Protein AF-A0A1Q3HBV6-F1 (afdb_monomer_lite)

Sequence (185 aa):
MTAFISKSLPATVLLLSCAVAGCDNRVDVNNLLAEKGLDGSPVVLGASSPTARRQITVDVRPANEERGDIQSLSLDFSIKPSLQGVGSEEHGRPWLRARVLQASDGLVVTESLWVLGEPGFEGYLNGIYIPGCTRKEHCEAAYVLELERQGPPTAGELHLTWRTQARLIWTDPDESTVAMTLREE

Radius of gyration: 30.12 Å; chains: 1; bounding box: 92×71×76 Å

pLDDT: mean 78.82, std 20.7, range [31.69, 98.56]

Secondary structure (DSSP, 8-state):
------------------------------EEEEEEEEEPPPEEE-SS--EEEEEEEEEEEESSTT--EEEEEEEEEEEEEEEES---GGG---EEEEEEEETTT--EEEEEEEE--STT--EEEEEEE-TT-TT-S-EEEEEEEEEEEESS--SSEE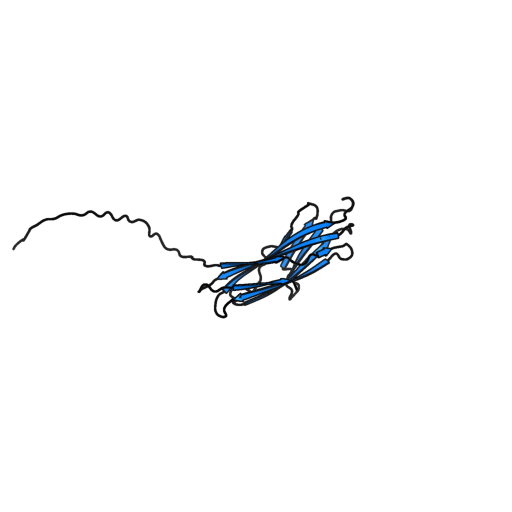EEEEEEEEEEEEE-SS---EEEEEEE-

Structure (mmCIF, N/CA/C/O backbone):
data_AF-A0A1Q3HBV6-F1
#
_entry.id   AF-A0A1Q3HBV6-F1
#
loop_
_atom_site.group_PDB
_atom_site.id
_atom_site.type_symbol
_atom_site.label_atom_id
_atom_site.label_alt_id
_atom_site.label_comp_id
_atom_site.label_asym_id
_atom_site.label_entity_id
_atom_site.label_seq_id
_atom_site.pdbx_PDB_ins_code
_atom_site.Cartn_x
_atom_site.Cartn_y
_atom_site.Cartn_z
_atom_site.occupancy
_atom_site.B_iso_or_equiv
_atom_site.auth_seq_id
_atom_site.auth_comp_id
_atom_site.auth_asym_id
_atom_site.auth_atom_id
_atom_site.pdbx_PDB_model_num
ATOM 1 N N . MET A 1 1 ? -73.148 48.341 45.511 1.00 38.62 1 MET A N 1
ATOM 2 C CA . MET A 1 1 ? -72.382 48.973 46.609 1.00 38.62 1 MET A CA 1
ATOM 3 C C . MET A 1 1 ? -70.999 48.353 46.599 1.00 38.62 1 MET A C 1
ATOM 5 O O . MET A 1 1 ? -70.944 47.139 46.624 1.00 38.62 1 MET A O 1
ATOM 9 N N . THR A 1 2 ? -69.860 49.025 46.506 1.00 42.06 2 THR A N 1
ATOM 10 C CA . THR A 1 2 ? -69.490 50.426 46.265 1.00 42.06 2 THR A CA 1
ATOM 11 C C . THR A 1 2 ? -68.017 50.355 45.829 1.00 42.06 2 THR A C 1
ATOM 13 O O . THR A 1 2 ? -67.290 49.475 46.285 1.00 42.06 2 THR A O 1
ATOM 16 N N . ALA A 1 3 ? -67.594 51.222 44.915 1.00 33.75 3 ALA A N 1
ATOM 17 C CA . ALA A 1 3 ? -66.223 51.308 44.419 1.00 33.75 3 ALA A CA 1
ATOM 18 C C . ALA A 1 3 ? -65.226 51.797 45.492 1.00 33.75 3 ALA A C 1
ATOM 20 O O . ALA A 1 3 ? -65.598 52.609 46.336 1.00 33.75 3 ALA A O 1
ATOM 21 N N . PHE A 1 4 ? -63.950 51.411 45.368 1.00 39.06 4 PHE A N 1
ATOM 22 C CA . PHE A 1 4 ? -62.817 52.255 45.763 1.00 39.06 4 PHE A CA 1
ATOM 23 C C . PHE A 1 4 ? -61.778 52.290 44.635 1.00 39.06 4 PHE A C 1
ATOM 25 O O . PHE A 1 4 ? -61.275 51.270 44.174 1.00 39.06 4 PHE A O 1
ATOM 32 N N . ILE A 1 5 ? -61.525 53.516 44.185 1.00 40.84 5 ILE A N 1
ATOM 33 C CA . ILE A 1 5 ? -60.510 53.976 43.233 1.00 40.84 5 ILE A CA 1
ATOM 34 C C . ILE A 1 5 ? -59.351 54.562 44.055 1.00 40.84 5 ILE A C 1
ATOM 36 O O . ILE A 1 5 ? -59.625 55.056 45.149 1.00 40.84 5 ILE A O 1
ATOM 40 N N . SER A 1 6 ? -58.136 54.615 43.468 1.00 36.78 6 SER A N 1
ATOM 41 C CA . SER A 1 6 ? -57.022 55.584 43.699 1.00 36.78 6 SER A CA 1
ATOM 42 C C . SER A 1 6 ? -55.714 54.888 44.127 1.00 36.78 6 SER A C 1
ATOM 44 O O . SER A 1 6 ? -55.738 54.180 45.120 1.00 36.78 6 SER A O 1
ATOM 46 N N . LYS A 1 7 ? -54.519 55.059 43.527 1.00 37.78 7 LYS A N 1
ATOM 47 C CA . LYS A 1 7 ? -53.972 56.027 42.546 1.00 37.78 7 LYS A CA 1
ATOM 48 C C . LYS A 1 7 ? -52.572 55.560 42.043 1.00 37.78 7 LYS A C 1
ATOM 50 O O . LYS A 1 7 ? -51.800 55.054 42.844 1.00 37.78 7 LYS A O 1
ATOM 55 N N . SER A 1 8 ? -52.298 55.801 40.746 1.00 34.75 8 SER A N 1
ATOM 56 C CA . SER A 1 8 ? -51.044 56.210 40.028 1.00 34.75 8 SER A CA 1
ATOM 57 C C . SER A 1 8 ? -49.654 55.631 40.415 1.00 34.75 8 SER A C 1
ATOM 59 O O . SER A 1 8 ? -49.214 55.871 41.532 1.00 34.75 8 SER A O 1
ATOM 61 N N . LEU A 1 9 ? -48.962 54.860 39.539 1.00 41.12 9 LEU A N 1
ATOM 62 C CA . LEU A 1 9 ? -47.978 55.216 38.452 1.00 41.12 9 LEU A CA 1
ATOM 63 C C . LEU A 1 9 ? -46.544 55.563 38.957 1.00 41.12 9 LEU A C 1
ATOM 65 O O . LEU A 1 9 ? -46.466 56.124 40.045 1.00 41.12 9 LEU A O 1
ATOM 69 N N . PRO A 1 10 ? -45.425 55.320 38.210 1.00 44.97 10 PRO A N 1
ATOM 70 C CA . PRO A 1 10 ? -45.318 55.233 36.745 1.00 44.97 10 PRO A CA 1
ATOM 71 C C . PRO A 1 10 ? -44.431 54.107 36.145 1.00 44.97 10 PRO A C 1
ATOM 73 O O . PRO A 1 10 ? -43.827 53.283 36.821 1.00 44.97 10 PRO A O 1
ATOM 76 N N . ALA A 1 11 ? -44.432 54.140 34.812 1.00 45.28 11 ALA A N 1
ATOM 77 C CA . ALA A 1 11 ? -43.773 53.345 33.784 1.00 45.28 11 ALA A CA 1
ATOM 78 C C . ALA A 1 11 ? -42.284 52.995 33.953 1.00 45.28 11 ALA A C 1
ATOM 80 O O . ALA A 1 11 ? -41.471 53.871 34.232 1.00 45.28 11 ALA A O 1
ATOM 81 N N . THR A 1 12 ? -41.937 51.781 33.507 1.00 43.16 12 THR A N 1
ATOM 82 C CA . THR A 1 12 ? -40.694 51.533 32.761 1.00 43.16 12 THR A CA 1
ATOM 83 C C . THR A 1 12 ? -40.975 50.547 31.631 1.00 43.16 12 THR A C 1
ATOM 85 O O . THR A 1 12 ? -41.374 49.407 31.858 1.00 43.16 12 THR A O 1
ATOM 88 N N . VAL A 1 13 ? -40.786 51.015 30.400 1.00 41.78 13 VAL A N 1
ATOM 89 C CA . VAL A 1 13 ? -40.741 50.203 29.182 1.00 41.78 13 VAL A CA 1
ATOM 90 C C . VAL A 1 13 ? -39.389 49.493 29.153 1.00 41.78 13 VAL A C 1
ATOM 92 O O . VAL A 1 13 ? -38.357 50.158 29.149 1.00 41.78 13 VAL A O 1
ATOM 95 N N . LEU A 1 14 ? -39.386 48.163 29.095 1.00 39.78 14 LEU A N 1
ATOM 96 C CA . LEU A 1 14 ? -38.230 47.384 28.655 1.00 39.78 14 LEU A CA 1
ATOM 97 C C . LEU A 1 14 ? -38.663 46.527 27.469 1.00 39.78 14 LEU A C 1
ATOM 99 O O . LEU A 1 14 ? -39.345 45.515 27.605 1.00 39.78 14 LEU A O 1
ATOM 103 N N . LEU A 1 15 ? -38.273 47.009 26.292 1.00 43.50 15 LEU A N 1
ATOM 104 C CA . LEU A 1 15 ? -38.172 46.244 25.060 1.00 43.50 15 LEU A CA 1
ATOM 105 C C . LEU A 1 15 ? -37.213 45.073 25.316 1.00 43.50 15 LEU A C 1
ATOM 107 O O . LEU A 1 15 ? -36.009 45.293 25.426 1.00 43.50 15 LEU A O 1
ATOM 111 N N . LEU A 1 16 ? -37.728 43.845 25.416 1.00 39.22 16 LEU A N 1
ATOM 112 C CA . LEU A 1 16 ? -36.897 42.654 25.254 1.00 39.22 16 LEU A CA 1
ATOM 113 C C . LEU A 1 16 ? -37.056 42.126 23.832 1.00 39.22 16 LEU A C 1
ATOM 115 O O . LEU A 1 16 ? -38.093 41.602 23.433 1.00 39.22 16 LEU A O 1
ATOM 119 N N . SER A 1 17 ? -35.980 42.307 23.083 1.00 40.53 17 SER A N 1
ATOM 120 C CA . SER A 1 17 ? -35.693 41.734 21.783 1.00 40.53 17 SER A CA 1
ATOM 121 C C . SER A 1 17 ? -35.807 40.205 21.833 1.00 40.53 17 SER A C 1
ATOM 123 O O . SER A 1 17 ? -34.967 39.539 22.433 1.00 40.53 17 SER A O 1
ATOM 125 N N . CYS A 1 18 ? -36.812 39.627 21.173 1.00 37.12 18 CYS A N 1
ATOM 126 C CA . CYS A 1 18 ? -36.788 38.211 20.809 1.00 37.12 18 CYS A CA 1
ATOM 127 C C . CYS A 1 18 ? -35.821 38.036 19.636 1.00 37.12 18 CYS A C 1
ATOM 129 O O . CYS A 1 18 ? -36.202 38.170 18.476 1.00 37.12 18 CYS A O 1
ATOM 131 N N . ALA A 1 19 ? -34.560 37.757 19.951 1.00 45.03 19 ALA A N 1
ATOM 132 C CA . ALA A 1 19 ? -33.571 37.313 18.988 1.00 45.03 19 ALA A CA 1
ATOM 133 C C . ALA A 1 19 ? -33.036 35.945 19.428 1.00 45.03 19 ALA A C 1
ATOM 135 O O . ALA A 1 19 ? -32.454 35.811 20.497 1.00 45.03 19 ALA A O 1
ATOM 136 N N . VAL A 1 20 ? -33.233 34.970 18.540 1.00 49.78 20 VAL A N 1
ATOM 137 C CA . VAL A 1 20 ? -32.479 33.717 18.410 1.00 49.78 20 VAL A CA 1
ATOM 138 C C . VAL A 1 20 ? -32.621 32.699 19.549 1.00 49.78 20 VAL A C 1
ATOM 140 O O . VAL A 1 20 ? -31.816 32.622 20.466 1.00 49.78 20 VAL A O 1
ATOM 143 N N . ALA A 1 21 ? -33.584 31.797 19.383 1.00 41.66 21 ALA A N 1
ATOM 144 C CA . ALA A 1 21 ? -33.432 30.400 19.794 1.00 41.66 21 ALA A CA 1
ATOM 145 C C . ALA A 1 21 ? -34.154 29.527 18.759 1.00 41.66 21 ALA A C 1
ATOM 147 O O . ALA A 1 21 ? -35.169 28.889 19.025 1.00 41.66 21 ALA A O 1
ATOM 148 N N . GLY A 1 22 ? -33.673 29.609 17.516 1.00 35.69 22 GLY A N 1
ATOM 149 C CA . GLY A 1 22 ? -34.053 28.681 16.463 1.00 35.69 22 GLY A CA 1
ATOM 150 C C . GLY A 1 22 ? -33.318 27.370 16.696 1.00 35.69 22 GLY A C 1
ATOM 151 O O . GLY A 1 22 ? -32.112 27.317 16.497 1.00 35.69 22 GLY A O 1
ATOM 152 N N . CYS A 1 23 ? -34.071 26.377 17.161 1.00 32.84 23 CYS A N 1
ATOM 153 C CA . CYS A 1 23 ? -33.861 24.942 16.993 1.00 32.84 23 CYS A CA 1
ATOM 154 C C . CYS A 1 23 ? -32.402 24.469 16.970 1.00 32.84 23 CYS A C 1
ATOM 156 O O . CYS A 1 23 ? -31.772 24.337 15.923 1.00 32.84 23 CYS A O 1
ATOM 158 N N . ASP A 1 24 ? -31.948 24.127 18.171 1.00 39.84 24 ASP A N 1
ATOM 159 C CA . ASP A 1 24 ? -30.996 23.061 18.440 1.00 39.84 24 ASP A CA 1
ATOM 160 C C . ASP A 1 24 ? -31.305 21.828 17.568 1.00 39.84 24 ASP A C 1
ATOM 162 O O . ASP A 1 24 ? -32.236 21.067 17.831 1.00 39.84 24 ASP A O 1
ATOM 166 N N . ASN A 1 25 ? -30.535 21.675 16.494 1.00 35.56 25 ASN A N 1
ATOM 167 C CA . ASN A 1 25 ? -30.260 20.392 15.867 1.00 35.56 25 ASN A CA 1
ATOM 168 C C . ASN A 1 25 ? -28.767 20.123 16.069 1.00 35.56 25 ASN A C 1
ATOM 170 O O . ASN A 1 25 ? -27.956 20.274 15.157 1.00 35.56 25 ASN A O 1
ATOM 174 N N . ARG A 1 26 ? -28.415 19.751 17.304 1.00 36.62 26 ARG A N 1
ATOM 175 C CA . ARG A 1 26 ? -27.373 18.768 17.615 1.00 36.62 26 ARG A CA 1
ATOM 176 C C . ARG A 1 26 ? -26.995 17.910 16.406 1.00 36.62 26 ARG A C 1
ATOM 178 O O . ARG A 1 26 ? -27.758 17.026 16.026 1.00 36.62 26 ARG A O 1
ATOM 185 N N . VAL A 1 27 ? -25.768 18.089 15.932 1.00 31.69 27 VAL A N 1
ATOM 186 C CA . VAL A 1 27 ? -24.824 16.978 15.804 1.00 31.69 27 VAL A CA 1
ATOM 187 C C . VAL A 1 27 ? -23.436 17.535 16.133 1.00 31.69 27 VAL A C 1
ATOM 189 O O . VAL A 1 27 ? -22.737 18.017 15.248 1.00 31.69 27 VAL A O 1
ATOM 192 N N . ASP A 1 28 ? -23.032 17.489 17.405 1.00 34.59 28 ASP A N 1
ATOM 193 C CA . ASP A 1 28 ? -21.595 17.452 17.697 1.00 34.59 28 ASP A CA 1
ATOM 194 C C . ASP A 1 28 ? -21.126 16.064 17.266 1.00 34.59 28 ASP A C 1
ATOM 196 O O . ASP A 1 28 ? -21.235 15.075 17.993 1.00 34.59 28 ASP A O 1
ATOM 200 N N . VAL A 1 29 ? -20.709 15.965 16.006 1.00 38.97 29 VAL A N 1
ATOM 201 C CA . VAL A 1 29 ? -19.988 14.799 15.514 1.00 38.97 29 VAL A CA 1
ATOM 202 C C . VAL A 1 29 ? -18.571 14.926 16.070 1.00 38.97 29 VAL A C 1
ATOM 204 O O . VAL A 1 29 ? -17.678 15.407 15.376 1.00 38.97 29 VAL A O 1
ATOM 207 N N . ASN A 1 30 ? -18.350 14.515 17.319 1.00 50.12 30 ASN A N 1
ATOM 208 C CA . ASN A 1 30 ? -17.008 14.364 17.896 1.00 50.12 30 ASN A CA 1
ATOM 209 C C . ASN A 1 30 ? -16.278 13.168 17.248 1.00 50.12 30 ASN A C 1
ATOM 211 O O . ASN A 1 30 ? -15.850 12.232 17.918 1.00 50.12 30 ASN A O 1
ATOM 215 N N . ASN A 1 31 ? -16.178 13.165 15.918 1.00 56.12 31 ASN A N 1
ATOM 216 C CA . ASN A 1 31 ? -15.347 12.235 15.176 1.00 56.12 31 ASN A CA 1
ATOM 217 C C . ASN A 1 31 ? -13.933 12.807 15.151 1.00 56.12 31 ASN A C 1
ATOM 219 O O . ASN A 1 31 ? -13.636 13.734 14.394 1.00 56.12 31 ASN A O 1
ATOM 223 N N . LEU A 1 32 ? -13.060 12.246 15.978 1.00 65.38 32 LEU A N 1
ATOM 224 C CA . LEU A 1 32 ? -11.638 12.545 15.921 1.00 65.38 32 LEU A CA 1
ATOM 225 C C . LEU A 1 32 ? -11.043 11.805 14.718 1.00 65.38 32 LEU A C 1
ATOM 227 O O . LEU A 1 32 ? -11.125 10.578 14.618 1.00 65.38 32 LEU A O 1
ATOM 231 N N . LEU A 1 33 ? -10.469 12.568 13.784 1.00 79.19 33 LEU A N 1
ATOM 232 C CA . LEU A 1 33 ? -9.666 12.021 12.696 1.00 79.19 33 LEU A CA 1
ATOM 233 C C . LEU A 1 33 ? -8.247 11.784 13.224 1.00 79.19 33 LEU A C 1
ATOM 235 O O . LEU A 1 33 ? -7.547 12.736 13.568 1.00 79.19 33 LEU A O 1
ATOM 239 N N . ALA A 1 34 ? -7.822 10.525 13.274 1.00 86.50 34 ALA A N 1
ATOM 240 C CA . ALA A 1 34 ? -6.443 10.157 13.575 1.00 86.50 34 ALA A CA 1
ATOM 241 C C . ALA A 1 34 ? -5.749 9.657 12.305 1.00 86.50 34 ALA A C 1
ATOM 243 O O . ALA A 1 34 ? -6.314 8.872 11.542 1.00 86.50 34 ALA A O 1
ATOM 244 N N . GLU A 1 35 ? -4.510 10.093 12.087 1.00 92.00 35 GLU A N 1
ATOM 245 C CA . GLU A 1 35 ? -3.723 9.702 10.919 1.00 92.00 35 GLU A CA 1
ATOM 246 C C . GLU A 1 35 ? -2.341 9.188 11.325 1.00 92.00 35 GLU A C 1
ATOM 248 O O . GLU A 1 35 ? -1.693 9.723 12.229 1.00 92.00 35 GLU A O 1
ATOM 253 N N . LYS A 1 36 ? -1.850 8.171 10.612 1.00 94.12 36 LYS A N 1
ATOM 254 C CA . LYS A 1 36 ? -0.487 7.656 10.772 1.00 94.12 36 LYS A CA 1
ATOM 255 C C . LYS A 1 36 ? 0.146 7.415 9.413 1.00 94.12 36 LYS A C 1
ATOM 257 O O . LYS A 1 36 ? -0.423 6.721 8.580 1.00 94.12 36 LYS A O 1
ATOM 262 N N . GLY A 1 37 ? 1.330 7.980 9.198 1.00 96.12 37 GLY A N 1
ATOM 263 C CA . GLY A 1 37 ? 2.134 7.747 8.000 1.00 96.12 37 GLY A CA 1
ATOM 264 C C . GLY A 1 37 ? 3.279 6.769 8.249 1.00 96.12 37 GLY A C 1
ATOM 265 O O . GLY A 1 37 ? 3.814 6.708 9.358 1.00 96.12 37 GLY A O 1
ATOM 266 N N . LEU A 1 38 ? 3.666 6.058 7.195 1.00 97.62 38 LEU A N 1
ATOM 267 C CA . LEU A 1 38 ? 4.864 5.231 7.115 1.00 97.62 38 LEU A CA 1
ATOM 268 C C . LEU A 1 38 ? 5.510 5.464 5.748 1.00 97.62 38 LEU A C 1
ATOM 270 O O . LEU A 1 38 ? 4.879 5.226 4.717 1.00 97.62 38 LEU A O 1
ATOM 274 N N . ASP A 1 39 ? 6.757 5.927 5.750 1.00 98.12 39 ASP A N 1
ATOM 275 C CA . ASP A 1 39 ? 7.603 5.924 4.560 1.00 98.12 39 ASP A CA 1
ATOM 276 C C . ASP A 1 39 ? 8.287 4.553 4.493 1.00 98.12 39 ASP A C 1
ATOM 278 O O . ASP A 1 39 ? 8.950 4.142 5.448 1.00 98.12 39 ASP A O 1
ATOM 282 N N . GLY A 1 40 ? 8.055 3.818 3.409 1.00 97.56 40 GLY A N 1
ATOM 283 C CA . GLY A 1 40 ? 8.503 2.437 3.287 1.00 97.56 40 GLY A CA 1
ATOM 284 C C . GLY A 1 40 ? 9.902 2.298 2.698 1.00 97.56 40 GLY A C 1
ATOM 285 O O . GLY A 1 40 ? 10.468 3.234 2.123 1.00 97.56 40 GLY A O 1
ATOM 286 N N . SER A 1 41 ? 1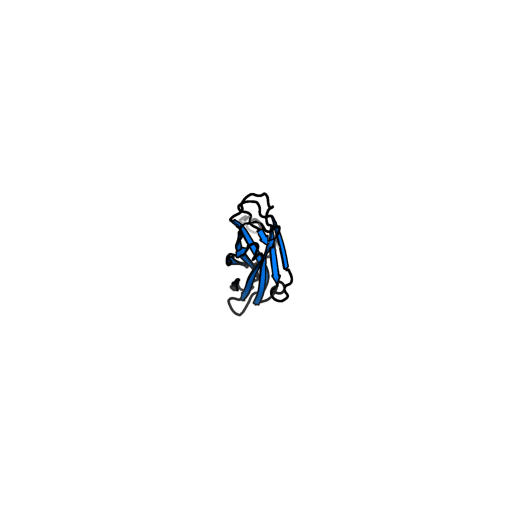0.457 1.094 2.803 1.00 97.81 41 SER A N 1
ATOM 287 C CA . SER A 1 41 ? 11.780 0.784 2.278 1.00 97.81 41 SER A CA 1
ATOM 288 C C . SER A 1 41 ? 11.797 0.912 0.751 1.00 97.81 41 SER A C 1
ATOM 290 O O . SER A 1 41 ? 10.920 0.341 0.083 1.00 97.81 41 SER A O 1
ATOM 292 N N . PRO A 1 42 ? 12.797 1.608 0.169 1.00 96.31 42 PRO A N 1
ATOM 293 C CA . PRO A 1 42 ? 12.910 1.762 -1.276 1.00 96.31 42 PRO A CA 1
ATOM 294 C C . PRO A 1 42 ? 12.934 0.423 -2.019 1.00 96.31 42 PRO A C 1
ATOM 296 O O . PRO A 1 42 ? 13.361 -0.612 -1.494 1.00 96.31 42 PRO A O 1
ATOM 299 N N . VAL A 1 43 ? 12.488 0.451 -3.271 1.00 96.75 43 VAL A N 1
ATOM 300 C CA . VAL A 1 43 ? 12.428 -0.718 -4.154 1.00 96.75 43 VAL A CA 1
ATOM 301 C C . VAL A 1 43 ? 13.160 -0.407 -5.452 1.00 96.75 43 VAL A C 1
ATOM 303 O O . VAL A 1 43 ? 13.002 0.672 -6.014 1.00 96.75 43 VAL A O 1
ATOM 306 N N . VAL A 1 44 ? 13.927 -1.374 -5.956 1.00 94.88 44 VAL A N 1
ATOM 307 C CA . VAL A 1 44 ? 14.571 -1.298 -7.272 1.00 94.88 44 VAL A CA 1
ATOM 308 C C . VAL A 1 44 ? 14.089 -2.470 -8.118 1.00 94.88 44 VAL A C 1
ATOM 310 O O . VAL A 1 44 ? 14.245 -3.624 -7.720 1.00 94.88 44 VAL A O 1
ATOM 313 N N . LEU A 1 45 ? 13.490 -2.172 -9.274 1.00 93.38 45 LEU A N 1
ATOM 314 C CA . LEU A 1 45 ? 12.964 -3.162 -10.214 1.00 93.38 45 LEU A CA 1
ATOM 315 C C . LEU A 1 45 ? 13.771 -3.155 -11.519 1.00 93.38 45 LEU A C 1
ATOM 317 O O . LEU A 1 45 ? 13.754 -2.192 -12.298 1.00 93.38 45 LEU A O 1
ATOM 321 N N . GLY A 1 46 ? 14.464 -4.261 -11.771 1.00 89.56 46 GLY A N 1
ATOM 322 C CA . GLY A 1 46 ? 15.215 -4.512 -13.001 1.00 89.56 46 GLY A CA 1
ATOM 323 C C . GLY A 1 46 ? 14.455 -5.429 -13.961 1.00 89.56 46 GLY A C 1
ATOM 324 O O . GLY A 1 46 ? 13.385 -5.937 -13.642 1.00 89.56 46 GLY A O 1
ATOM 325 N N . ALA A 1 47 ? 15.028 -5.694 -15.137 1.00 84.69 47 ALA A N 1
ATOM 326 C CA . ALA A 1 47 ? 14.461 -6.671 -16.073 1.00 84.69 47 ALA A CA 1
ATOM 327 C C . ALA A 1 47 ? 14.509 -8.113 -15.523 1.00 84.69 47 ALA A C 1
ATOM 329 O O . ALA A 1 47 ? 13.594 -8.896 -15.755 1.00 84.69 47 ALA A O 1
ATOM 330 N N . SER A 1 48 ? 15.557 -8.458 -14.767 1.00 86.75 48 SER A N 1
ATOM 331 C CA . SER A 1 48 ? 15.726 -9.767 -14.116 1.00 86.75 48 SER A CA 1
ATOM 332 C C . SER A 1 48 ? 15.024 -9.882 -12.758 1.00 86.75 48 SER A C 1
ATOM 334 O O . SER A 1 48 ? 14.887 -10.980 -12.230 1.00 86.75 48 SER A O 1
ATOM 336 N N . SER A 1 49 ? 14.599 -8.756 -12.184 1.00 92.06 49 SER A N 1
ATOM 337 C CA . SER A 1 49 ? 13.890 -8.658 -10.904 1.00 92.06 49 SER A CA 1
ATOM 338 C C . SER A 1 49 ? 12.717 -7.676 -11.038 1.00 92.06 49 SER A C 1
ATOM 340 O O . SER A 1 49 ? 12.743 -6.585 -10.462 1.00 92.06 49 SER A O 1
ATOM 342 N N . PRO A 1 50 ? 11.692 -8.023 -11.838 1.00 93.19 50 PRO A N 1
ATOM 343 C CA . PRO A 1 50 ? 10.638 -7.082 -12.201 1.00 93.19 50 PRO A CA 1
ATOM 344 C C . PRO A 1 50 ? 9.617 -6.861 -11.084 1.00 93.19 50 PRO A C 1
ATOM 346 O O . PRO A 1 50 ? 8.832 -5.928 -11.172 1.00 93.19 50 PRO A O 1
ATOM 349 N N . THR A 1 51 ? 9.604 -7.688 -10.040 1.00 96.31 51 THR A N 1
ATOM 350 C CA . THR A 1 51 ? 8.585 -7.668 -8.983 1.00 96.31 51 THR A CA 1
ATOM 351 C C . THR A 1 51 ? 9.195 -7.464 -7.604 1.00 96.31 51 THR A C 1
ATOM 353 O O . THR A 1 51 ? 10.215 -8.074 -7.283 1.00 96.31 51 THR A O 1
ATOM 356 N N . ALA A 1 52 ? 8.507 -6.713 -6.749 1.00 97.94 52 ALA A N 1
ATOM 357 C CA . ALA A 1 52 ? 8.778 -6.629 -5.321 1.00 97.94 52 ALA A CA 1
ATOM 358 C C . ALA A 1 52 ? 7.475 -6.647 -4.518 1.00 97.94 52 ALA A C 1
ATOM 360 O O . ALA A 1 52 ? 6.425 -6.222 -4.996 1.00 97.94 52 ALA A O 1
ATOM 361 N N . ARG A 1 53 ? 7.561 -7.123 -3.276 1.00 98.12 53 ARG A N 1
ATOM 362 C CA . ARG A 1 53 ? 6.457 -7.137 -2.312 1.00 98.12 53 ARG A CA 1
ATOM 363 C C . ARG A 1 53 ? 6.902 -6.492 -1.010 1.00 98.12 53 ARG A C 1
ATOM 365 O O . ARG A 1 53 ? 8.067 -6.650 -0.636 1.00 98.12 53 ARG A O 1
ATOM 372 N N . ARG A 1 54 ? 5.983 -5.790 -0.348 1.00 97.88 54 ARG A N 1
ATOM 373 C CA . ARG A 1 54 ? 6.119 -5.232 1.004 1.00 97.88 54 ARG A CA 1
ATOM 374 C C . ARG A 1 54 ? 4.891 -5.580 1.813 1.00 97.88 54 ARG A C 1
ATOM 376 O O . ARG A 1 54 ? 3.784 -5.384 1.322 1.00 97.88 54 ARG A O 1
ATOM 383 N N . GLN A 1 55 ? 5.088 -6.111 3.011 1.00 97.94 55 GLN A N 1
ATOM 384 C CA . GLN A 1 55 ? 4.000 -6.399 3.931 1.00 97.94 55 GLN A CA 1
ATOM 385 C C . GLN A 1 55 ? 3.799 -5.195 4.845 1.00 97.94 55 GLN A C 1
ATOM 387 O O . GLN A 1 55 ? 4.760 -4.636 5.363 1.00 97.94 55 GLN A O 1
ATOM 392 N N . ILE A 1 56 ? 2.548 -4.772 4.988 1.00 97.69 56 ILE A N 1
ATOM 393 C CA . ILE A 1 56 ? 2.136 -3.627 5.787 1.00 97.69 56 ILE A CA 1
ATOM 394 C C . ILE A 1 56 ? 1.146 -4.119 6.826 1.00 97.69 56 ILE A C 1
ATOM 396 O O . ILE A 1 56 ? 0.117 -4.695 6.468 1.00 97.69 56 ILE A O 1
ATOM 400 N N . THR A 1 57 ? 1.426 -3.846 8.095 1.00 97.19 57 THR A N 1
ATOM 401 C CA . THR A 1 57 ? 0.505 -4.127 9.195 1.00 97.19 57 THR A CA 1
ATOM 402 C C . THR A 1 57 ? 0.017 -2.839 9.829 1.00 97.19 57 THR A C 1
ATOM 404 O O . THR A 1 57 ? 0.779 -1.894 10.054 1.00 97.19 57 THR A O 1
ATOM 407 N N . VAL A 1 58 ? -1.288 -2.792 10.080 1.00 95.38 58 VAL A N 1
ATOM 408 C CA . VAL A 1 58 ? -1.950 -1.713 10.804 1.00 95.38 58 VAL A CA 1
ATOM 409 C C . VAL A 1 58 ? -2.645 -2.294 12.019 1.00 95.38 58 VAL A C 1
ATOM 411 O O . VAL A 1 58 ? -3.374 -3.279 11.925 1.00 95.38 58 VAL A O 1
ATOM 414 N N . ASP A 1 59 ? -2.398 -1.664 13.157 1.00 93.81 59 ASP A N 1
ATOM 415 C CA . ASP A 1 59 ? -2.968 -2.029 14.443 1.00 93.81 59 ASP A CA 1
ATOM 416 C C . ASP A 1 59 ? -3.538 -0.770 15.093 1.00 93.81 59 ASP A C 1
ATOM 418 O O . ASP A 1 59 ? -2.839 0.236 15.259 1.00 93.81 59 ASP A O 1
ATOM 422 N N . VAL A 1 60 ? -4.826 -0.817 15.410 1.00 90.94 60 VAL A N 1
ATOM 423 C CA . VAL A 1 60 ? -5.580 0.267 16.037 1.00 90.94 60 VAL A CA 1
ATOM 424 C C . VAL A 1 60 ? -6.254 -0.282 17.274 1.00 90.94 60 VAL A C 1
ATOM 426 O O . VAL A 1 60 ? -7.070 -1.194 17.170 1.00 90.94 60 VAL A O 1
ATOM 429 N N . ARG A 1 61 ? -5.947 0.300 18.428 1.00 87.50 61 ARG A N 1
ATOM 430 C CA . ARG A 1 61 ? -6.511 -0.089 19.723 1.00 87.50 61 ARG A CA 1
ATOM 431 C C . ARG A 1 61 ? -6.809 1.148 20.576 1.00 87.50 61 ARG A C 1
ATOM 433 O O . ARG A 1 61 ? -6.173 2.188 20.358 1.00 87.50 61 ARG A O 1
ATOM 440 N N . PRO A 1 62 ? -7.699 1.056 21.575 1.00 81.88 62 PRO A N 1
ATOM 441 C CA . PRO A 1 62 ? -7.897 2.136 22.530 1.00 81.88 62 PRO A CA 1
ATOM 442 C C . PRO A 1 62 ? -6.587 2.342 23.308 1.00 81.88 62 PRO A C 1
ATOM 444 O O . PRO A 1 62 ? -5.898 1.370 23.631 1.00 81.88 62 PRO A O 1
ATOM 447 N N . ALA A 1 63 ? -6.195 3.587 23.590 1.00 76.62 63 ALA A N 1
ATOM 448 C CA . ALA A 1 63 ? -4.984 3.845 24.378 1.00 76.62 63 ALA A CA 1
ATOM 449 C C . ALA A 1 63 ? -5.189 3.534 25.870 1.00 76.62 63 ALA A C 1
ATOM 451 O O . ALA A 1 63 ? -4.239 3.159 26.553 1.00 76.62 63 ALA A O 1
ATOM 452 N N . ASN A 1 64 ? -6.431 3.654 26.345 1.00 71.19 64 ASN A N 1
ATOM 453 C CA . ASN A 1 64 ? -6.870 3.231 27.669 1.00 71.19 64 ASN A CA 1
ATOM 454 C C . ASN A 1 64 ? -7.908 2.125 27.484 1.00 71.19 64 ASN A C 1
ATOM 456 O O . ASN A 1 64 ? -8.768 2.264 26.622 1.00 71.19 64 ASN A O 1
ATOM 460 N N . GLU A 1 65 ? -7.833 1.065 28.288 1.00 62.56 65 GLU A N 1
ATOM 461 C CA . GLU A 1 65 ? -8.530 -0.223 28.109 1.00 62.56 65 GLU A CA 1
ATOM 462 C C . GLU A 1 65 ? -10.066 -0.179 28.004 1.00 62.56 65 GLU A C 1
ATOM 464 O O . GLU A 1 65 ? -10.675 -1.239 27.912 1.00 62.56 65 GLU A O 1
ATOM 469 N N . GLU A 1 66 ? -10.721 0.985 28.032 1.00 59.56 66 GLU A N 1
ATOM 470 C CA . GLU A 1 66 ? -12.143 1.015 28.357 1.00 59.56 66 GLU A CA 1
ATOM 471 C C . GLU A 1 66 ? -13.121 1.521 27.297 1.00 59.56 66 GLU A C 1
ATOM 473 O O . GLU A 1 66 ? -14.262 1.077 27.393 1.00 59.56 66 GLU A O 1
ATOM 478 N N . ARG A 1 67 ? -12.824 2.419 26.338 1.00 66.50 67 ARG A N 1
ATOM 479 C CA . ARG A 1 67 ? -13.921 3.007 25.520 1.00 66.50 67 ARG A CA 1
ATOM 480 C C . ARG A 1 67 ? -13.519 3.490 24.132 1.00 66.50 67 ARG A C 1
ATOM 482 O O . ARG A 1 67 ? -12.413 3.976 23.944 1.00 66.50 67 ARG A O 1
ATOM 489 N N . GLY A 1 68 ? -14.486 3.421 23.215 1.00 71.19 68 GLY A N 1
ATOM 490 C CA . GLY A 1 68 ? -14.496 4.076 21.906 1.00 71.19 68 GLY A CA 1
ATOM 491 C C . GLY A 1 68 ? -14.600 3.099 20.734 1.00 71.19 68 GLY A C 1
ATOM 492 O O . GLY A 1 68 ? -14.181 1.946 20.820 1.00 71.19 68 GLY A O 1
ATOM 493 N N . ASP A 1 69 ? -15.208 3.572 19.645 1.00 80.31 69 ASP A N 1
ATOM 494 C CA . ASP A 1 69 ? -15.534 2.752 18.480 1.00 80.31 69 ASP A CA 1
ATOM 495 C C . ASP A 1 69 ? -14.843 3.275 17.220 1.00 80.31 69 ASP A C 1
ATOM 497 O O . ASP A 1 69 ? -14.988 4.439 16.825 1.00 80.31 69 ASP A O 1
ATOM 501 N N . ILE A 1 70 ? -14.176 2.374 16.502 1.00 86.12 70 ILE A N 1
ATOM 502 C CA . ILE A 1 70 ? -13.697 2.633 15.141 1.00 86.12 70 ILE A CA 1
ATOM 503 C C . ILE A 1 70 ? -14.911 2.777 14.212 1.00 86.12 70 ILE A C 1
ATOM 505 O O . ILE A 1 70 ? -15.641 1.819 13.996 1.00 86.12 70 ILE A O 1
ATOM 509 N N . GLN A 1 71 ? -15.137 3.928 13.583 1.00 86.94 71 GLN A N 1
ATOM 510 C CA . GLN A 1 71 ? -16.170 4.063 12.539 1.00 86.94 71 GLN A CA 1
ATOM 511 C C . GLN A 1 71 ? -15.648 3.625 11.173 1.00 86.94 71 GLN A C 1
ATOM 513 O O . GLN A 1 71 ? -16.329 2.949 10.397 1.00 86.94 71 GLN A O 1
ATOM 518 N N . SER A 1 72 ? -14.414 4.006 10.865 1.00 89.38 72 SER A N 1
ATOM 519 C CA . SER A 1 72 ? -13.764 3.616 9.623 1.00 89.38 72 SER A CA 1
ATOM 520 C C . SER A 1 72 ? -12.262 3.661 9.762 1.00 89.38 72 SER A C 1
ATOM 522 O O . SER A 1 72 ? -11.729 4.605 10.339 1.00 89.38 72 SER A O 1
ATOM 524 N N . LEU A 1 73 ? -11.598 2.704 9.132 1.00 92.25 73 LEU A N 1
ATOM 525 C CA . LEU A 1 73 ? -10.159 2.700 8.947 1.00 92.25 73 LEU A CA 1
ATOM 526 C C . LEU A 1 73 ? -9.874 2.482 7.463 1.00 92.25 73 LEU A C 1
ATOM 528 O O . LEU A 1 73 ? -10.434 1.567 6.856 1.00 92.25 73 LEU A O 1
ATOM 532 N N . SER A 1 74 ? -9.027 3.325 6.880 1.00 94.75 74 SER A N 1
ATOM 533 C CA . SER A 1 74 ? -8.603 3.196 5.488 1.00 94.75 74 SER A CA 1
ATOM 534 C C . SER A 1 74 ? -7.104 3.398 5.318 1.00 94.75 74 SER A C 1
ATOM 536 O O . SER A 1 74 ? -6.473 4.084 6.124 1.00 94.75 74 SER A O 1
ATOM 538 N N . LEU A 1 75 ? -6.555 2.833 4.243 1.00 96.19 75 LEU A N 1
ATOM 539 C CA . LEU A 1 75 ? -5.181 3.041 3.796 1.00 96.19 75 LEU A CA 1
ATOM 540 C C . LEU A 1 75 ? -5.148 3.784 2.457 1.00 96.19 75 LEU A C 1
ATOM 542 O O . LEU A 1 75 ? -5.943 3.504 1.558 1.00 96.19 75 LEU A O 1
ATOM 546 N N . ASP A 1 76 ? -4.178 4.680 2.333 1.00 97.00 76 ASP A N 1
ATOM 547 C CA . ASP A 1 76 ? -3.810 5.366 1.099 1.00 97.00 76 ASP A CA 1
ATOM 548 C C . ASP A 1 76 ? -2.317 5.135 0.834 1.00 97.00 76 ASP A C 1
ATOM 550 O O . ASP A 1 76 ? -1.504 5.281 1.746 1.00 97.00 76 ASP A O 1
ATOM 554 N N . PHE A 1 77 ? -1.936 4.824 -0.404 1.00 97.81 77 PHE A N 1
ATOM 555 C CA . PHE A 1 77 ? -0.541 4.694 -0.826 1.00 97.81 77 PHE A CA 1
ATOM 556 C C . PHE A 1 77 ? -0.183 5.751 -1.866 1.00 97.81 77 PHE A C 1
ATOM 558 O O . PHE A 1 77 ? -0.931 5.992 -2.812 1.00 97.81 77 PHE A O 1
ATOM 565 N N . SER A 1 78 ? 1.013 6.311 -1.720 1.00 97.19 78 SER A N 1
ATOM 566 C CA . SER A 1 78 ? 1.705 7.147 -2.698 1.00 97.19 78 SER A CA 1
ATOM 567 C C . SER A 1 78 ? 2.963 6.414 -3.160 1.00 97.19 78 SER A C 1
ATOM 569 O O . SER A 1 78 ? 3.715 5.885 -2.339 1.00 97.19 78 SER A O 1
ATOM 571 N N . ILE A 1 79 ? 3.187 6.360 -4.471 1.00 96.75 79 ILE A N 1
ATOM 572 C CA . ILE A 1 79 ? 4.311 5.662 -5.098 1.00 96.75 79 ILE A CA 1
ATOM 573 C C . ILE A 1 79 ? 4.981 6.610 -6.088 1.00 96.75 79 ILE A C 1
ATOM 575 O O . ILE A 1 79 ? 4.354 7.098 -7.026 1.00 96.75 79 ILE A O 1
ATOM 579 N N . LYS A 1 80 ? 6.279 6.841 -5.906 1.00 94.75 80 LYS A N 1
ATOM 580 C CA . LYS A 1 80 ? 7.086 7.756 -6.717 1.00 94.75 80 LYS A CA 1
ATOM 581 C C . LYS A 1 80 ? 8.113 6.975 -7.527 1.00 94.75 80 LYS A C 1
ATOM 583 O O . LYS A 1 80 ? 9.156 6.596 -6.986 1.00 94.75 80 LYS A O 1
ATOM 588 N N . PRO A 1 81 ? 7.835 6.710 -8.812 1.00 91.25 81 PRO A N 1
ATOM 589 C CA . PRO A 1 81 ? 8.803 6.095 -9.699 1.00 91.25 81 PRO A CA 1
ATOM 590 C C . PRO A 1 81 ? 9.875 7.072 -10.189 1.00 91.25 81 PRO A C 1
ATOM 592 O O . PRO A 1 81 ? 9.605 8.214 -10.550 1.00 91.25 81 PRO A O 1
ATOM 595 N N . SER A 1 82 ? 11.101 6.572 -10.285 1.00 87.62 82 SER A N 1
ATOM 596 C CA . SER A 1 82 ? 12.242 7.215 -10.927 1.00 87.62 82 SER A CA 1
ATOM 597 C C . SER A 1 82 ? 12.947 6.193 -11.812 1.00 87.62 82 SER A C 1
ATOM 599 O O . SER A 1 82 ? 13.403 5.153 -11.341 1.00 87.62 82 SER A O 1
ATOM 601 N N . LEU A 1 83 ? 13.016 6.466 -13.113 1.00 83.44 83 LEU A N 1
ATOM 602 C CA . LEU A 1 83 ? 13.685 5.588 -14.066 1.00 83.44 83 LEU A CA 1
ATOM 603 C C . LEU A 1 83 ? 15.146 6.029 -14.233 1.00 83.44 83 LEU A C 1
ATOM 605 O O . LEU A 1 83 ? 15.409 7.180 -14.576 1.00 83.44 83 LEU A O 1
ATOM 609 N N . GLN A 1 84 ? 16.086 5.116 -13.993 1.00 80.81 84 GLN A N 1
ATOM 610 C CA . GLN A 1 84 ? 17.529 5.364 -14.052 1.00 80.81 84 GLN A CA 1
ATOM 611 C C . GLN A 1 84 ? 18.171 4.556 -15.187 1.00 80.81 84 GLN A C 1
ATOM 613 O O . GLN A 1 84 ? 17.823 3.396 -15.396 1.00 80.81 84 GLN A O 1
ATOM 618 N N . GLY A 1 85 ? 19.141 5.139 -15.899 1.00 70.19 85 GLY A N 1
ATOM 619 C CA . GLY A 1 85 ? 19.980 4.404 -16.861 1.00 70.19 85 GLY A CA 1
ATOM 620 C C . GLY A 1 85 ? 19.338 4.067 -18.215 1.00 70.19 85 GLY A C 1
A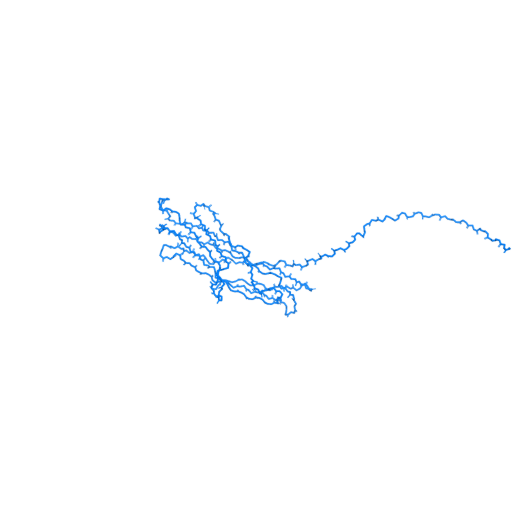TOM 621 O O . GLY A 1 85 ? 19.790 3.139 -18.883 1.00 70.19 85 GLY A O 1
ATOM 622 N N . VAL A 1 86 ? 18.301 4.794 -18.638 1.00 62.44 86 VAL A N 1
ATOM 623 C CA . VAL A 1 86 ? 17.684 4.629 -19.968 1.00 62.44 86 VAL A CA 1
ATOM 624 C C . VAL A 1 86 ? 18.508 5.337 -21.045 1.00 62.44 86 VAL A C 1
ATOM 626 O O . VAL A 1 86 ? 18.693 6.552 -20.994 1.00 62.44 86 VAL A O 1
ATOM 629 N N . GLY A 1 87 ? 18.968 4.576 -22.040 1.00 50.62 87 GLY A N 1
ATOM 630 C CA . GLY A 1 87 ? 19.416 5.088 -23.336 1.00 50.62 87 GLY A CA 1
ATOM 631 C C . GLY A 1 87 ? 18.272 4.993 -24.346 1.00 50.62 87 GLY A C 1
ATOM 632 O O . GLY A 1 87 ? 17.689 3.922 -24.445 1.00 50.62 87 GLY A O 1
ATOM 633 N N . SER A 1 88 ? 17.975 6.123 -25.004 1.00 47.50 88 SER A N 1
ATOM 634 C CA . SER A 1 88 ? 16.940 6.413 -26.023 1.00 47.50 88 SER A CA 1
ATOM 635 C C . SER A 1 88 ? 15.540 5.793 -25.828 1.00 47.50 88 SER A C 1
ATOM 637 O O . SER A 1 88 ? 15.342 4.612 -25.575 1.00 47.50 88 SER A O 1
ATOM 639 N N . GLU A 1 89 ? 14.501 6.607 -26.026 1.00 58.06 89 GLU A N 1
ATOM 640 C CA . GLU A 1 89 ? 13.082 6.207 -25.979 1.00 58.06 89 GLU A CA 1
ATOM 641 C C . GLU A 1 89 ? 12.678 5.145 -27.037 1.00 58.06 89 GLU A C 1
ATOM 643 O O . GLU A 1 89 ? 11.509 4.772 -27.129 1.00 58.06 89 GLU A O 1
ATOM 648 N N . GLU A 1 90 ? 13.627 4.636 -27.834 1.00 54.72 90 GLU A N 1
ATOM 649 C CA . GLU A 1 90 ? 13.405 3.762 -28.995 1.00 54.72 90 GLU A CA 1
ATOM 650 C C . GLU A 1 90 ? 12.847 2.375 -28.646 1.00 54.72 90 GLU A C 1
ATOM 652 O O . GLU A 1 90 ? 12.223 1.741 -29.494 1.00 54.72 90 GLU A O 1
ATOM 657 N N . HIS A 1 91 ? 13.017 1.898 -27.410 1.00 58.53 91 HIS A N 1
ATOM 658 C CA . HIS A 1 91 ? 12.557 0.565 -26.992 1.00 58.53 91 HIS A CA 1
ATOM 659 C C . HIS A 1 91 ? 11.218 0.559 -26.237 1.00 58.53 91 HIS A C 1
ATOM 661 O O . HIS A 1 91 ? 10.807 -0.475 -25.706 1.00 58.53 91 HIS A O 1
ATOM 667 N N . GLY A 1 92 ? 10.510 1.692 -26.220 1.00 66.75 92 GLY A N 1
ATOM 668 C CA . GLY A 1 92 ? 9.261 1.856 -25.480 1.00 66.75 92 GLY A CA 1
ATOM 669 C C . GLY A 1 92 ? 9.481 2.192 -24.004 1.00 66.75 92 GLY A C 1
ATOM 670 O O . GLY A 1 92 ? 10.587 2.112 -23.471 1.00 66.75 92 GLY A O 1
ATOM 671 N N . ARG A 1 93 ? 8.408 2.611 -23.330 1.00 73.50 93 ARG A N 1
ATOM 672 C CA . ARG A 1 93 ? 8.442 3.008 -21.918 1.00 73.50 93 ARG A CA 1
ATOM 673 C C . ARG A 1 93 ? 7.958 1.852 -21.039 1.00 73.50 93 ARG A C 1
ATOM 675 O O . ARG A 1 93 ? 6.916 1.275 -21.359 1.00 73.50 93 ARG A O 1
ATOM 682 N N . PRO A 1 94 ? 8.669 1.497 -19.950 1.00 80.56 94 PRO A N 1
ATOM 683 C CA . PRO A 1 94 ? 8.134 0.537 -18.996 1.00 80.56 94 PRO A CA 1
ATOM 684 C C . PRO A 1 94 ? 6.858 1.098 -18.361 1.00 80.56 94 PRO A C 1
ATOM 686 O O . PRO A 1 94 ? 6.684 2.313 -18.239 1.00 80.56 94 PRO A O 1
ATOM 689 N N . TRP A 1 95 ? 5.977 0.212 -17.919 1.00 88.25 95 TRP A N 1
ATOM 690 C CA . TRP A 1 95 ? 4.842 0.587 -17.085 1.00 88.25 95 TRP A CA 1
ATOM 691 C C . TRP A 1 95 ? 4.954 -0.086 -15.716 1.00 88.25 95 TRP A C 1
ATOM 693 O O . TRP A 1 95 ? 5.542 -1.160 -15.571 1.00 88.25 95 TRP A O 1
ATOM 703 N N . LEU A 1 96 ? 4.428 0.583 -14.697 1.00 92.38 96 LEU A N 1
ATOM 704 C CA . LEU A 1 96 ? 4.388 0.109 -13.322 1.00 92.38 96 LEU A CA 1
ATOM 705 C C . LEU A 1 96 ? 2.974 -0.367 -13.014 1.00 92.38 96 LEU A C 1
ATOM 707 O O . LEU A 1 96 ? 2.037 0.430 -13.060 1.00 92.38 96 LEU A O 1
ATOM 711 N N . ARG A 1 97 ? 2.832 -1.645 -12.672 1.00 95.88 97 ARG A N 1
ATOM 712 C CA . ARG A 1 97 ? 1.640 -2.175 -12.013 1.00 95.88 97 ARG A CA 1
ATOM 713 C C . ARG A 1 97 ? 1.870 -2.155 -10.507 1.00 95.88 97 ARG A C 1
ATOM 715 O O . ARG A 1 97 ? 2.884 -2.667 -10.040 1.00 95.88 97 ARG A O 1
ATOM 722 N N . ALA A 1 98 ? 0.925 -1.604 -9.757 1.00 97.69 98 ALA A N 1
ATOM 723 C CA . ALA A 1 98 ? 0.893 -1.728 -8.307 1.00 97.69 98 ALA A CA 1
ATOM 724 C C . ALA A 1 98 ? -0.433 -2.327 -7.855 1.00 97.69 98 ALA A C 1
ATOM 726 O O . ALA A 1 98 ? -1.497 -1.938 -8.336 1.00 97.69 98 ALA A O 1
ATOM 727 N N . ARG A 1 99 ? -0.356 -3.270 -6.919 1.00 98.12 99 ARG A N 1
ATOM 728 C CA . ARG A 1 99 ? -1.501 -3.956 -6.325 1.00 98.12 99 ARG A CA 1
ATOM 729 C C . ARG A 1 99 ? -1.402 -3.894 -4.815 1.00 98.12 99 ARG A C 1
ATOM 731 O O . ARG A 1 99 ? -0.317 -4.071 -4.267 1.00 98.12 99 ARG A O 1
ATOM 738 N N . VAL A 1 100 ? -2.535 -3.714 -4.152 1.00 98.00 100 VAL A N 1
ATOM 739 C CA . VAL A 1 100 ? -2.658 -4.020 -2.726 1.00 98.00 100 VAL A CA 1
ATOM 740 C C . VAL A 1 100 ? -3.461 -5.296 -2.601 1.00 98.00 100 VAL A C 1
ATOM 742 O O . VAL A 1 100 ? -4.574 -5.388 -3.118 1.00 98.00 100 VAL A O 1
ATOM 745 N N . LEU A 1 101 ? -2.879 -6.282 -1.932 1.00 97.62 101 LEU A N 1
ATOM 746 C CA . LEU A 1 101 ? -3.504 -7.567 -1.668 1.00 97.62 101 LEU A CA 1
ATOM 747 C C . LEU A 1 101 ? -3.767 -7.706 -0.174 1.00 97.62 101 LEU A C 1
ATOM 749 O O . LEU A 1 101 ? -2.975 -7.239 0.644 1.00 97.62 101 LEU A O 1
ATOM 753 N N . GLN A 1 102 ? -4.853 -8.370 0.195 1.00 95.69 102 GLN A N 1
ATOM 754 C CA . GLN A 1 102 ? -5.080 -8.768 1.575 1.00 95.69 102 GLN A CA 1
ATOM 755 C C . GLN A 1 102 ? -4.120 -9.914 1.930 1.00 95.69 102 GLN A C 1
ATOM 757 O O . GLN A 1 102 ? -4.021 -10.900 1.200 1.00 95.69 102 GLN A O 1
ATOM 762 N N . ALA A 1 103 ? -3.373 -9.792 3.031 1.00 96.19 103 ALA A N 1
ATOM 763 C CA . ALA A 1 103 ? -2.296 -10.742 3.333 1.00 96.19 103 ALA A CA 1
ATOM 764 C C . ALA A 1 103 ? -2.811 -12.149 3.691 1.00 96.19 103 ALA A C 1
ATOM 766 O O . ALA A 1 103 ? -2.105 -13.132 3.480 1.00 96.19 103 ALA A O 1
ATOM 767 N N . SER A 1 104 ? -4.036 -12.256 4.216 1.00 94.12 104 SER A N 1
ATOM 768 C CA . SER A 1 104 ? -4.607 -13.524 4.685 1.00 94.12 104 SER A CA 1
ATOM 769 C C . SER A 1 104 ? -4.998 -14.487 3.563 1.00 94.12 104 SER A C 1
ATOM 771 O O . SER A 1 104 ? -4.878 -15.697 3.734 1.00 94.12 104 SER A O 1
ATOM 773 N N . ASP A 1 105 ? -5.498 -13.972 2.441 1.00 95.00 105 ASP A N 1
ATOM 774 C CA . ASP A 1 105 ? -6.051 -14.770 1.337 1.00 95.00 105 ASP A CA 1
ATOM 775 C C . ASP A 1 105 ? -5.462 -14.410 -0.037 1.00 95.00 105 ASP A C 1
ATOM 777 O O . ASP A 1 105 ? -5.711 -15.109 -1.020 1.00 95.00 105 ASP A O 1
ATOM 781 N N . GLY A 1 106 ? -4.649 -13.353 -0.115 1.00 95.88 106 GLY A N 1
ATOM 782 C CA . GLY A 1 106 ? -4.038 -12.880 -1.350 1.00 95.88 106 GLY A CA 1
ATOM 783 C C . GLY A 1 106 ? -5.025 -12.226 -2.318 1.00 95.88 106 GLY A C 1
ATOM 784 O O . GLY A 1 106 ? -4.672 -12.036 -3.483 1.00 95.88 106 GLY A O 1
ATOM 785 N N . LEU A 1 107 ? -6.246 -11.888 -1.888 1.00 96.44 107 LEU A N 1
ATOM 786 C CA . LEU A 1 107 ? -7.210 -11.218 -2.754 1.00 96.44 107 LEU A CA 1
ATOM 787 C C . LEU A 1 107 ? -6.761 -9.788 -3.056 1.00 96.44 107 LEU A C 1
ATOM 789 O O . LEU A 1 107 ? -6.333 -9.049 -2.170 1.00 96.44 107 LEU A O 1
ATOM 793 N N . VAL A 1 108 ? -6.866 -9.390 -4.326 1.00 97.06 108 VAL A N 1
ATOM 794 C CA . VAL A 1 108 ? -6.552 -8.024 -4.758 1.00 97.06 108 VAL A CA 1
ATOM 795 C C . VAL A 1 108 ? -7.654 -7.090 -4.274 1.00 97.06 108 VAL A C 1
ATOM 797 O O . VAL A 1 108 ? -8.819 -7.252 -4.630 1.00 97.06 108 VAL A O 1
ATOM 800 N N . VAL A 1 109 ? -7.263 -6.099 -3.482 1.00 96.00 109 VAL A N 1
ATOM 801 C CA . VAL A 1 109 ? -8.153 -5.070 -2.937 1.00 96.00 109 VAL A CA 1
ATOM 802 C C . VAL A 1 109 ? -8.229 -3.878 -3.881 1.00 96.00 109 VAL A C 1
ATOM 804 O O . VAL A 1 109 ? -9.299 -3.327 -4.118 1.00 96.00 109 VAL A O 1
ATOM 807 N N . THR A 1 110 ? -7.086 -3.489 -4.444 1.00 97.06 110 THR A N 1
ATOM 808 C CA . THR A 1 110 ? -7.001 -2.441 -5.461 1.00 97.06 110 THR A CA 1
ATOM 809 C C . THR A 1 110 ? -5.789 -2.659 -6.360 1.00 97.06 110 THR A C 1
ATOM 811 O O . THR A 1 110 ? -4.795 -3.269 -5.954 1.00 97.06 110 THR A O 1
ATOM 814 N N . GLU A 1 111 ? -5.879 -2.163 -7.589 1.00 97.25 111 GLU A N 1
ATOM 815 C CA . GLU A 1 111 ? -4.836 -2.229 -8.604 1.00 97.25 111 GLU A CA 1
ATOM 816 C C . GLU A 1 111 ? -4.811 -0.920 -9.394 1.00 97.25 111 GLU A C 1
ATOM 818 O O . GLU A 1 111 ? -5.858 -0.390 -9.764 1.00 97.25 111 GLU A O 1
ATOM 823 N N . SER A 1 112 ? -3.604 -0.448 -9.699 1.00 95.44 112 SER A N 1
ATOM 824 C CA . SER A 1 112 ? -3.377 0.632 -10.655 1.00 95.44 112 SER A CA 1
ATOM 825 C C . SER A 1 112 ? -2.213 0.304 -11.581 1.00 95.44 112 SER A C 1
ATOM 827 O O . SER A 1 112 ? -1.275 -0.417 -11.226 1.00 95.44 112 SER A O 1
ATOM 829 N N . LEU A 1 113 ? -2.275 0.877 -12.780 1.00 92.75 113 LEU A N 1
ATOM 830 C CA . LEU A 1 113 ? -1.270 0.745 -13.824 1.00 92.75 113 LEU A CA 1
ATOM 831 C C . LEU A 1 113 ? -0.874 2.135 -14.324 1.00 92.75 113 LEU A C 1
ATOM 833 O O . LEU A 1 113 ? -1.743 2.933 -14.677 1.00 92.75 113 LEU A O 1
ATOM 837 N N . TRP A 1 114 ? 0.428 2.405 -14.406 1.00 89.31 114 TRP A N 1
ATOM 838 C CA . TRP A 1 114 ? 0.948 3.695 -14.861 1.00 89.31 114 TRP A CA 1
ATOM 839 C C . TRP A 1 114 ? 2.037 3.532 -15.912 1.0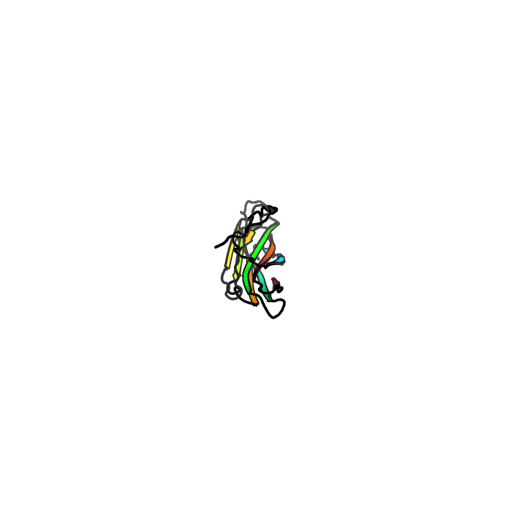0 89.31 114 TRP A C 1
ATOM 841 O O . TRP A 1 114 ? 3.002 2.794 -15.714 1.00 89.31 114 TRP A O 1
ATOM 851 N N . VAL A 1 115 ? 1.908 4.260 -17.021 1.00 83.06 115 VAL A N 1
ATOM 852 C CA . VAL A 1 115 ? 2.959 4.355 -18.040 1.00 83.06 115 VAL A CA 1
ATOM 853 C C . VAL A 1 115 ? 4.018 5.335 -17.551 1.00 83.06 115 VAL A C 1
ATOM 855 O O . VAL A 1 115 ? 3.715 6.490 -17.259 1.00 83.06 115 VAL A O 1
ATOM 858 N N . LEU A 1 116 ? 5.267 4.884 -17.452 1.00 80.25 116 LEU A N 1
ATOM 859 C CA . LEU A 1 116 ? 6.341 5.699 -16.899 1.00 80.25 116 LEU A CA 1
ATOM 860 C C . LEU A 1 116 ? 6.930 6.579 -17.994 1.00 80.25 116 LEU A C 1
ATOM 862 O O . LEU A 1 116 ? 7.632 6.092 -18.879 1.00 80.25 116 LEU A O 1
ATOM 866 N N . GLY A 1 117 ? 6.664 7.883 -17.951 1.00 66.25 117 GLY A N 1
ATOM 867 C CA . GLY A 1 117 ? 7.232 8.773 -18.959 1.00 66.25 117 GLY A CA 1
ATOM 868 C C . GLY A 1 117 ? 7.396 10.238 -18.606 1.00 66.25 117 GLY A C 1
ATOM 869 O O . GLY A 1 117 ? 8.230 10.901 -19.220 1.00 66.25 117 GLY A O 1
ATOM 870 N N . GLU A 1 118 ? 6.678 10.724 -17.603 1.00 66.75 118 GLU A N 1
ATOM 871 C CA . GLU A 1 118 ? 6.786 12.108 -17.160 1.00 66.75 118 GLU A CA 1
ATOM 872 C C . GLU A 1 118 ? 7.680 12.201 -15.914 1.00 66.75 118 GLU A C 1
ATOM 874 O O . GLU A 1 118 ? 7.484 11.447 -14.953 1.00 66.75 118 GLU A O 1
ATOM 879 N N . PRO A 1 119 ? 8.682 13.098 -15.903 1.00 66.88 119 PRO A N 1
ATOM 880 C CA . PRO A 1 119 ? 9.455 13.380 -14.701 1.00 66.88 119 PRO A CA 1
ATOM 881 C C . PRO A 1 119 ? 8.543 13.850 -13.562 1.00 66.88 119 PRO A C 1
ATOM 883 O O . PRO A 1 119 ? 7.678 14.696 -13.767 1.00 66.88 119 PRO A O 1
ATOM 886 N N . GLY A 1 120 ? 8.762 13.334 -12.351 1.00 70.94 120 GLY A N 1
ATOM 887 C CA . GLY A 1 120 ? 8.001 13.747 -11.166 1.00 70.94 120 GLY A CA 1
ATOM 888 C C . GLY A 1 120 ? 6.600 13.140 -11.052 1.00 70.94 120 GLY A C 1
ATOM 889 O O . GLY A 1 120 ? 5.845 13.559 -10.179 1.00 70.94 120 GLY A O 1
ATOM 890 N N . PHE A 1 121 ? 6.260 12.159 -11.893 1.00 83.69 121 PHE A N 1
ATOM 891 C CA . PHE A 1 121 ? 5.020 11.400 -11.765 1.00 83.69 121 PHE A CA 1
ATOM 892 C C . PHE A 1 121 ? 4.909 10.712 -10.390 1.00 83.69 121 PHE A C 1
ATOM 894 O O . PHE A 1 121 ? 5.878 10.139 -9.889 1.00 83.69 121 PHE A O 1
ATOM 901 N N . GLU A 1 122 ? 3.709 10.731 -9.810 1.00 89.94 122 GLU A N 1
ATOM 902 C CA . GLU A 1 122 ? 3.361 10.062 -8.556 1.00 89.94 122 GLU A CA 1
ATOM 903 C C . GLU A 1 122 ? 2.057 9.276 -8.757 1.00 89.94 122 GLU A C 1
ATOM 905 O O . GLU A 1 122 ? 1.048 9.820 -9.207 1.00 89.94 122 GLU A O 1
ATOM 910 N N . GLY A 1 123 ? 2.097 7.976 -8.467 1.00 91.50 123 GLY A N 1
ATOM 911 C CA . GLY A 1 123 ? 0.946 7.081 -8.518 1.00 91.50 123 GLY A CA 1
ATOM 912 C C . GLY A 1 123 ? 0.287 6.952 -7.149 1.00 91.50 123 GLY A C 1
ATOM 913 O O . GLY A 1 123 ? 0.977 6.933 -6.129 1.00 91.50 123 GLY A O 1
ATOM 914 N N . TYR A 1 124 ? -1.040 6.820 -7.126 1.00 94.94 124 TYR A N 1
ATOM 915 C CA . TYR A 1 124 ? -1.812 6.704 -5.888 1.00 94.94 124 TYR A CA 1
ATOM 916 C C . TYR A 1 124 ? -2.730 5.477 -5.880 1.00 94.94 124 TYR A C 1
ATOM 918 O O . TYR A 1 124 ? -3.356 5.150 -6.892 1.00 94.94 124 TYR A O 1
ATOM 926 N N . LEU A 1 125 ? -2.845 4.833 -4.718 1.00 96.00 125 LEU A N 1
ATOM 927 C CA . LEU A 1 125 ? -3.846 3.806 -4.408 1.00 96.00 125 LEU A CA 1
ATOM 928 C C . LEU A 1 125 ? -4.578 4.252 -3.141 1.00 96.00 125 LEU A C 1
ATOM 930 O O . LEU A 1 125 ? -4.068 4.062 -2.042 1.00 96.00 125 LEU A O 1
ATOM 934 N N . ASN A 1 126 ? -5.739 4.885 -3.297 1.00 93.75 126 ASN A N 1
ATOM 935 C CA . ASN A 1 126 ? -6.442 5.555 -2.201 1.00 93.75 126 ASN A CA 1
ATOM 936 C C . ASN A 1 126 ? -7.750 4.850 -1.836 1.00 93.75 126 ASN A C 1
ATOM 938 O O . ASN A 1 126 ? -8.330 4.129 -2.650 1.00 93.75 126 ASN A O 1
ATOM 942 N N . GLY A 1 127 ? -8.256 5.135 -0.639 1.00 89.00 127 GLY A N 1
ATOM 943 C CA . GLY A 1 127 ? -9.582 4.729 -0.188 1.00 89.00 127 GLY A CA 1
ATOM 944 C C . GLY A 1 127 ? -9.695 3.236 0.099 1.00 89.00 127 GLY A C 1
ATOM 945 O O . GLY A 1 127 ? -10.782 2.672 -0.030 1.00 89.00 127 GLY A O 1
ATOM 946 N N . ILE A 1 128 ? -8.594 2.581 0.476 1.00 93.75 128 ILE A N 1
ATOM 947 C CA . ILE A 1 128 ? -8.579 1.147 0.770 1.00 93.75 128 ILE A CA 1
ATOM 948 C C . ILE A 1 128 ? -9.209 0.936 2.145 1.00 93.75 128 ILE A C 1
ATOM 950 O O . ILE A 1 128 ? -8.538 1.040 3.170 1.00 93.75 128 ILE A O 1
ATOM 954 N N . TYR A 1 129 ? -10.518 0.695 2.172 1.00 92.31 129 TYR A N 1
ATOM 955 C CA . TYR A 1 129 ? -11.259 0.454 3.407 1.00 92.31 129 TYR A CA 1
ATOM 956 C C . TYR A 1 129 ? -10.864 -0.884 4.028 1.00 92.31 129 TYR A C 1
ATOM 958 O O . TYR A 1 129 ? -10.798 -1.890 3.324 1.00 92.31 129 TYR A O 1
ATOM 966 N N . ILE A 1 130 ? -10.656 -0.912 5.344 1.00 89.38 130 ILE A N 1
ATOM 967 C CA . ILE A 1 130 ? -10.313 -2.137 6.068 1.00 89.38 130 ILE A CA 1
ATOM 968 C C . ILE A 1 130 ? -11.600 -2.802 6.570 1.00 89.38 130 ILE A C 1
ATOM 970 O O . ILE A 1 130 ? -12.205 -2.324 7.540 1.00 89.38 130 ILE A O 1
ATOM 974 N N . PRO A 1 131 ? -12.062 -3.884 5.912 1.00 80.38 131 PRO A N 1
ATOM 975 C CA . PRO A 1 131 ? -13.325 -4.507 6.260 1.00 80.38 131 PRO A CA 1
ATOM 976 C C . PRO A 1 131 ? -13.263 -5.101 7.666 1.00 80.38 131 PRO A C 1
ATOM 978 O O . PRO A 1 131 ? -12.256 -5.656 8.098 1.00 80.38 131 PRO A O 1
ATOM 981 N N . GLY A 1 132 ? -14.380 -5.003 8.383 1.00 77.25 132 GLY A N 1
ATOM 982 C CA . GLY A 1 132 ? -14.515 -5.619 9.698 1.00 77.25 132 GLY A CA 1
ATOM 983 C C . GLY A 1 132 ? -13.802 -4.881 10.827 1.00 77.25 132 GLY A C 1
ATOM 984 O O . GLY A 1 132 ? -13.683 -5.466 11.897 1.00 77.25 132 GLY A O 1
ATOM 985 N N . CYS A 1 133 ? -13.362 -3.637 10.630 1.00 81.44 133 CYS A N 1
ATOM 986 C CA . CYS A 1 133 ? -12.843 -2.799 11.715 1.00 81.44 133 CYS A CA 1
ATOM 987 C C . CYS A 1 133 ? -13.874 -1.824 12.291 1.00 81.44 133 CYS A C 1
ATOM 989 O O . CYS A 1 133 ? -13.640 -1.260 13.346 1.00 81.44 133 CYS A O 1
ATOM 991 N N . THR A 1 134 ? -15.034 -1.665 11.656 1.00 80.06 134 THR A N 1
ATOM 992 C CA . THR A 1 134 ? -16.124 -0.806 12.136 1.00 80.06 134 THR A CA 1
ATOM 993 C C . THR A 1 134 ? -16.760 -1.340 13.421 1.00 80.06 134 THR A C 1
ATOM 995 O O . THR A 1 134 ? -17.088 -2.524 13.492 1.00 80.06 134 THR A O 1
ATOM 998 N N . ARG A 1 135 ? -17.024 -0.450 14.384 1.00 75.69 135 ARG A N 1
ATOM 999 C CA . ARG A 1 135 ? -17.613 -0.718 15.706 1.00 75.69 135 ARG A CA 1
ATOM 1000 C C . ARG A 1 135 ? -16.849 -1.790 16.478 1.00 75.69 135 ARG A C 1
ATOM 1002 O O . ARG A 1 135 ? -17.437 -2.713 17.038 1.00 75.69 135 ARG A O 1
ATOM 1009 N N . LYS A 1 136 ? -15.523 -1.700 16.413 1.00 75.69 136 LYS A N 1
ATOM 1010 C CA . LYS A 1 136 ? -14.607 -2.502 17.213 1.00 75.69 136 LYS A CA 1
ATOM 1011 C C . LYS A 1 136 ? -13.733 -1.588 18.049 1.00 75.69 136 LYS A C 1
ATOM 1013 O O . LYS A 1 136 ? -13.350 -0.515 17.591 1.00 75.69 136 LYS A O 1
ATOM 1018 N N . GLU A 1 137 ? -13.359 -2.093 19.214 1.00 77.31 137 GLU A N 1
ATOM 1019 C CA . GLU A 1 137 ? -12.352 -1.484 20.081 1.00 77.31 137 GLU A CA 1
ATOM 1020 C C . GLU A 1 137 ? -10.944 -1.721 19.512 1.00 77.31 137 GLU A C 1
ATOM 1022 O O . GLU A 1 137 ? -10.113 -0.819 19.502 1.00 77.31 137 GLU A O 1
ATOM 1027 N N . HIS A 1 138 ? -10.688 -2.916 18.962 1.00 86.69 138 HIS A N 1
ATOM 1028 C CA . HIS A 1 138 ? -9.406 -3.311 18.368 1.00 86.69 138 HIS A CA 1
ATOM 1029 C C . HIS A 1 138 ? -9.569 -3.781 16.918 1.00 86.69 138 HIS A C 1
ATOM 1031 O O . HIS A 1 138 ? -10.476 -4.547 16.577 1.00 86.69 138 HIS A O 1
ATOM 1037 N N . CYS A 1 139 ? -8.661 -3.323 16.063 1.00 90.69 139 CYS A N 1
ATOM 1038 C CA . CYS A 1 139 ? -8.535 -3.727 14.674 1.00 90.69 139 CYS A CA 1
ATOM 1039 C C . CYS A 1 139 ? -7.067 -3.996 14.351 1.00 90.69 139 CYS A C 1
ATOM 1041 O O . CYS A 1 139 ? -6.218 -3.122 14.520 1.00 90.69 139 CYS A O 1
ATOM 1043 N N . GLU A 1 140 ? -6.801 -5.181 13.817 1.00 93.44 140 GLU A N 1
ATOM 1044 C CA . GLU A 1 140 ? -5.520 -5.551 13.235 1.00 93.44 140 GLU A CA 1
ATOM 1045 C C . GLU A 1 140 ? -5.764 -6.033 11.806 1.00 93.44 140 GLU A C 1
ATOM 1047 O O . GLU A 1 140 ? -6.660 -6.846 11.556 1.00 93.44 140 GLU A O 1
ATOM 1052 N N . ALA A 1 141 ? -4.994 -5.507 10.858 1.00 94.19 141 ALA A N 1
ATOM 1053 C CA . ALA A 1 141 ? -5.067 -5.916 9.465 1.00 94.19 141 ALA A CA 1
ATOM 1054 C C . ALA A 1 141 ? -3.686 -5.900 8.810 1.00 94.19 141 ALA A C 1
ATOM 1056 O O . ALA A 1 141 ? -2.840 -5.055 9.108 1.00 94.19 141 ALA A O 1
ATOM 1057 N N . ALA A 1 142 ? -3.492 -6.827 7.875 1.00 96.38 142 ALA A N 1
ATOM 1058 C CA . ALA A 1 142 ? -2.255 -6.994 7.133 1.00 96.38 142 ALA A CA 1
ATOM 1059 C C . ALA A 1 142 ? -2.529 -6.978 5.625 1.00 96.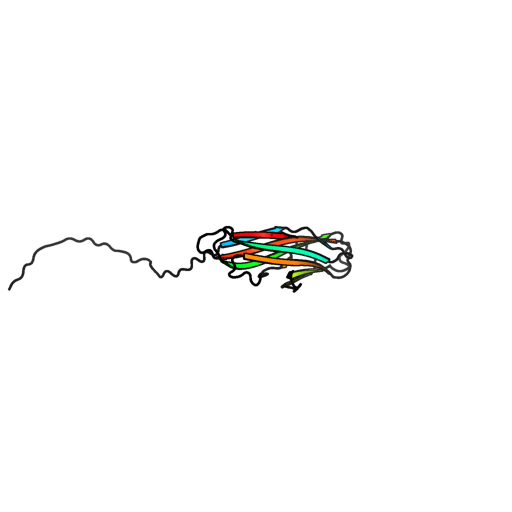38 142 ALA A C 1
ATOM 1061 O O . ALA A 1 142 ? -3.429 -7.665 5.129 1.00 96.38 142 ALA A O 1
ATOM 1062 N N . TYR A 1 143 ? -1.723 -6.212 4.898 1.00 97.12 143 TYR A N 1
ATOM 1063 C CA . TYR A 1 143 ? -1.795 -6.062 3.449 1.00 97.12 143 TYR A CA 1
ATOM 1064 C C . TYR A 1 143 ? -0.421 -6.250 2.820 1.00 97.12 143 TYR A C 1
ATOM 1066 O O . TYR A 1 143 ? 0.607 -6.053 3.460 1.00 97.12 143 TYR A O 1
ATOM 1074 N N . VAL A 1 144 ? -0.405 -6.595 1.539 1.00 98.19 144 VAL A N 1
ATOM 1075 C CA . VAL A 1 144 ? 0.808 -6.670 0.732 1.00 98.19 144 VAL A CA 1
ATOM 1076 C C . VAL A 1 144 ? 0.722 -5.622 -0.364 1.00 98.19 144 VAL A C 1
ATOM 1078 O O . VAL A 1 144 ? -0.163 -5.695 -1.213 1.00 98.19 144 VAL A O 1
ATOM 1081 N N . LEU A 1 145 ? 1.652 -4.668 -0.371 1.00 98.50 145 LEU A N 1
ATOM 1082 C CA . LEU A 1 145 ? 1.914 -3.833 -1.535 1.00 98.50 145 LEU A CA 1
ATOM 1083 C C . LEU A 1 145 ? 2.810 -4.622 -2.488 1.00 98.50 145 LEU A C 1
ATOM 1085 O O . LEU A 1 145 ? 3.960 -4.928 -2.172 1.00 98.50 145 LEU A O 1
ATOM 1089 N N . GLU A 1 146 ? 2.289 -4.947 -3.660 1.00 98.56 146 GLU A N 1
ATOM 1090 C CA . GLU A 1 146 ? 3.043 -5.572 -4.734 1.00 98.56 146 GLU A CA 1
ATOM 1091 C C . GLU A 1 146 ? 3.294 -4.566 -5.852 1.00 98.56 146 GLU A C 1
ATOM 1093 O O . GLU A 1 146 ? 2.373 -3.927 -6.359 1.00 98.56 146 GLU A O 1
ATOM 1098 N N . LEU A 1 147 ? 4.560 -4.442 -6.232 1.00 97.94 147 LEU A N 1
ATOM 1099 C CA . LEU A 1 147 ? 5.051 -3.521 -7.244 1.00 97.94 147 LEU A CA 1
ATOM 1100 C C . LEU A 1 147 ? 5.691 -4.330 -8.355 1.00 97.94 147 LEU A C 1
ATOM 1102 O O . LEU A 1 147 ? 6.506 -5.216 -8.100 1.00 97.94 147 LEU A O 1
ATOM 1106 N N . GLU A 1 148 ? 5.333 -4.016 -9.589 1.00 96.31 148 GLU A N 1
ATOM 1107 C CA . GLU A 1 148 ? 5.731 -4.818 -10.726 1.00 96.31 148 GLU A CA 1
ATOM 1108 C C . GLU A 1 148 ? 6.022 -3.952 -11.946 1.00 96.31 148 GLU A C 1
ATOM 1110 O O . GLU A 1 148 ? 5.157 -3.261 -12.488 1.00 96.31 148 GLU A O 1
ATOM 1115 N N . ARG A 1 149 ? 7.271 -4.017 -12.395 1.00 92.31 149 ARG A N 1
ATOM 1116 C CA . ARG A 1 149 ? 7.723 -3.477 -13.665 1.00 92.31 149 ARG A CA 1
ATOM 1117 C C . ARG A 1 149 ? 7.261 -4.399 -14.776 1.00 92.31 149 ARG A C 1
ATOM 1119 O O . ARG A 1 149 ? 7.537 -5.594 -14.769 1.00 92.31 149 ARG A O 1
ATOM 1126 N N . GLN A 1 150 ? 6.627 -3.810 -15.770 1.00 88.56 150 GLN A N 1
ATOM 1127 C CA . GLN A 1 150 ? 6.090 -4.518 -16.912 1.00 88.56 150 GLN A CA 1
ATOM 1128 C C . GLN A 1 150 ? 6.376 -3.756 -18.215 1.00 88.56 150 GLN A C 1
ATOM 1130 O O . GLN A 1 150 ? 6.879 -2.627 -18.207 1.00 88.56 150 GLN A O 1
ATOM 1135 N N . GLY A 1 151 ? 6.076 -4.405 -19.340 1.00 80.38 151 GLY A N 1
ATOM 1136 C CA . GLY A 1 151 ? 6.448 -3.947 -20.676 1.00 80.38 151 GLY A CA 1
ATOM 1137 C C . GLY A 1 151 ? 7.720 -4.631 -21.197 1.00 80.38 151 GLY A C 1
ATOM 1138 O O . GLY A 1 151 ? 8.206 -5.586 -20.584 1.00 80.38 151 GLY A O 1
ATOM 1139 N N . PRO A 1 152 ? 8.249 -4.192 -22.354 1.00 74.69 152 PRO A N 1
ATOM 1140 C CA . PRO A 1 152 ? 9.451 -4.778 -22.938 1.00 74.69 152 PRO A CA 1
ATOM 1141 C C . PRO A 1 152 ? 10.655 -4.643 -21.988 1.00 74.69 152 PRO A C 1
ATOM 1143 O O . PRO A 1 152 ? 10.727 -3.675 -21.223 1.00 74.69 152 PRO A O 1
ATOM 1146 N N . PRO A 1 153 ? 11.614 -5.588 -22.025 1.00 68.44 153 PRO A N 1
ATOM 1147 C CA . PRO A 1 153 ? 12.832 -5.507 -21.230 1.00 68.44 153 PRO A CA 1
ATOM 1148 C C . PRO A 1 153 ? 13.686 -4.341 -21.735 1.00 68.44 153 PRO A C 1
ATOM 1150 O O . PRO A 1 153 ? 14.502 -4.478 -22.641 1.00 68.44 153 PRO A O 1
ATOM 1153 N N . THR A 1 154 ? 13.457 -3.165 -21.167 1.00 71.94 154 THR A N 1
ATOM 1154 C CA . THR A 1 154 ? 14.237 -1.964 -21.443 1.00 71.94 154 THR A CA 1
ATOM 1155 C C . THR A 1 154 ? 15.446 -1.905 -20.519 1.00 71.94 154 THR A C 1
ATOM 1157 O O . THR A 1 154 ? 15.398 -2.362 -19.373 1.00 71.94 154 THR A O 1
ATOM 1160 N N . ALA A 1 155 ? 16.549 -1.344 -21.012 1.00 74.38 155 ALA A N 1
ATOM 1161 C CA . ALA A 1 155 ? 17.704 -1.063 -20.170 1.00 74.38 155 ALA A CA 1
ATOM 1162 C C . ALA A 1 155 ? 17.322 -0.114 -19.019 1.00 74.38 155 ALA A C 1
ATOM 1164 O O . ALA A 1 155 ? 16.346 0.636 -19.103 1.00 74.38 155 ALA A O 1
ATOM 1165 N N . GLY A 1 156 ? 18.101 -0.160 -17.941 1.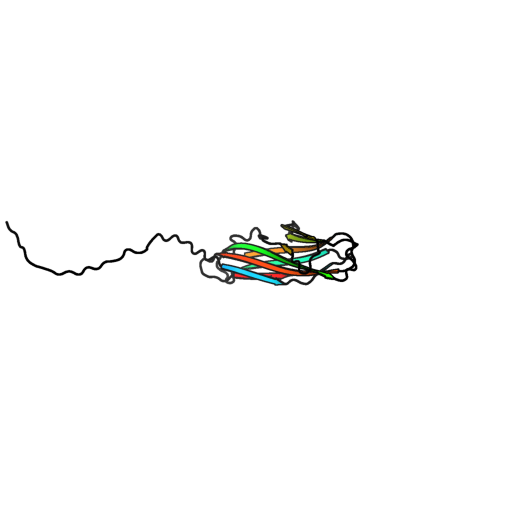00 82.00 156 GLY A N 1
ATOM 1166 C CA . GLY A 1 156 ? 17.898 0.683 -16.770 1.00 82.00 156 GLY A CA 1
ATOM 1167 C C . GLY A 1 156 ? 17.075 0.031 -15.663 1.00 82.00 156 GLY A C 1
ATOM 1168 O O . GLY A 1 156 ? 16.549 -1.077 -15.794 1.00 82.00 156 GLY A O 1
ATOM 1169 N N . GLU A 1 157 ? 16.972 0.743 -14.551 1.00 88.31 157 GLU A N 1
ATOM 1170 C CA . GLU A 1 157 ? 16.323 0.302 -13.322 1.00 88.31 157 GLU A CA 1
ATOM 1171 C C . GLU A 1 157 ? 15.202 1.260 -12.945 1.00 88.31 157 GLU A C 1
ATOM 1173 O O . GLU A 1 157 ? 15.329 2.479 -13.079 1.00 88.31 157 GLU A O 1
ATOM 1178 N N . LEU A 1 158 ? 14.104 0.704 -12.441 1.00 89.44 158 LEU A N 1
ATOM 1179 C CA . LEU A 1 158 ? 13.009 1.479 -11.886 1.00 89.44 158 LEU A CA 1
ATOM 1180 C C . LEU A 1 158 ? 13.178 1.564 -10.370 1.00 89.44 158 LEU A C 1
ATOM 1182 O O . LEU A 1 158 ? 12.978 0.581 -9.661 1.00 89.44 158 LEU A O 1
ATOM 1186 N N . HIS A 1 159 ? 13.552 2.743 -9.891 1.00 92.75 159 HIS A N 1
ATOM 1187 C CA . HIS A 1 159 ? 13.693 3.063 -8.477 1.00 92.75 159 HIS A CA 1
ATOM 1188 C C . HIS A 1 159 ? 12.360 3.609 -7.975 1.00 92.75 159 HIS A C 1
ATOM 1190 O O . HIS A 1 159 ? 11.813 4.542 -8.557 1.00 92.75 159 HIS A O 1
ATOM 1196 N N . LEU A 1 160 ? 11.815 3.021 -6.918 1.00 94.50 160 LEU A N 1
ATOM 1197 C CA . LEU A 1 160 ? 10.529 3.396 -6.343 1.00 94.50 160 LEU A CA 1
ATOM 1198 C C . LEU A 1 160 ? 10.731 3.787 -4.882 1.00 94.50 160 LEU A C 1
ATOM 1200 O O . LEU A 1 160 ? 11.258 3.003 -4.088 1.00 94.50 160 LEU A O 1
ATOM 1204 N N . THR A 1 161 ? 10.256 4.972 -4.516 1.00 96.69 161 THR A N 1
ATOM 1205 C CA . THR A 1 161 ? 9.938 5.290 -3.121 1.00 96.69 161 THR A CA 1
ATOM 1206 C C . THR A 1 161 ? 8.432 5.239 -2.942 1.00 96.69 161 THR A C 1
ATOM 1208 O O . THR A 1 161 ? 7.672 5.463 -3.888 1.00 96.69 161 THR A O 1
ATOM 1211 N N . TRP A 1 162 ? 7.981 4.889 -1.745 1.00 97.56 162 TRP A N 1
ATOM 1212 C CA . TRP A 1 162 ? 6.559 4.791 -1.466 1.00 97.56 162 TRP A CA 1
ATOM 1213 C C . TRP A 1 162 ? 6.263 5.163 -0.020 1.00 97.56 162 TRP A C 1
ATOM 1215 O O . TRP A 1 162 ? 7.115 5.056 0.865 1.00 97.56 162 TRP A O 1
ATOM 1225 N N . ARG A 1 163 ? 5.036 5.617 0.197 1.00 98.06 163 ARG A N 1
ATOM 1226 C CA . ARG A 1 163 ? 4.501 5.998 1.495 1.00 98.06 163 ARG A CA 1
ATOM 1227 C C . ARG A 1 163 ? 3.094 5.451 1.614 1.00 98.06 163 ARG A C 1
ATOM 1229 O O . ARG A 1 163 ? 2.340 5.488 0.646 1.00 98.06 163 ARG A O 1
ATOM 1236 N N . THR A 1 164 ? 2.731 5.003 2.805 1.00 97.94 164 THR A N 1
ATOM 1237 C CA . THR A 1 164 ? 1.347 4.683 3.150 1.00 97.94 164 THR A CA 1
ATOM 1238 C C . THR A 1 164 ? 0.855 5.581 4.279 1.00 97.94 164 THR A C 1
ATOM 1240 O O . THR A 1 164 ? 1.628 5.996 5.147 1.00 97.94 164 THR A O 1
ATOM 1243 N N . GLN A 1 165 ? -0.433 5.898 4.261 1.00 97.12 165 GLN A N 1
ATOM 1244 C CA . GLN A 1 165 ? -1.125 6.650 5.296 1.00 97.12 165 GLN A CA 1
ATOM 1245 C C . GLN A 1 165 ? -2.370 5.881 5.731 1.00 97.12 165 GLN A C 1
ATOM 1247 O O . GLN A 1 165 ? -3.231 5.571 4.915 1.00 97.12 165 GLN A O 1
ATOM 1252 N N . ALA A 1 166 ? -2.475 5.605 7.026 1.00 95.12 166 ALA A N 1
ATOM 1253 C CA . ALA A 1 166 ? -3.698 5.134 7.649 1.00 95.12 166 ALA A CA 1
ATOM 1254 C C . ALA A 1 166 ? -4.522 6.329 8.131 1.00 95.12 166 ALA A C 1
ATOM 1256 O O . ALA A 1 166 ? -3.978 7.245 8.757 1.00 95.12 166 ALA A O 1
ATOM 1257 N N . ARG A 1 167 ? -5.825 6.309 7.848 1.00 93.56 167 ARG A N 1
ATOM 1258 C CA . ARG A 1 167 ? -6.802 7.291 8.329 1.00 93.56 167 ARG A CA 1
ATOM 1259 C C . ARG A 1 167 ? -7.891 6.587 9.117 1.00 93.56 167 ARG A C 1
ATOM 1261 O O . ARG A 1 167 ? -8.505 5.645 8.621 1.00 93.56 167 ARG A O 1
ATOM 1268 N N . LEU A 1 168 ? -8.130 7.065 10.328 1.00 90.56 168 LEU A N 1
ATOM 1269 C CA . LEU A 1 168 ? -9.114 6.531 11.254 1.00 90.56 168 LEU A CA 1
ATOM 1270 C C . LEU A 1 168 ? -10.139 7.600 11.593 1.00 90.56 168 LEU A C 1
ATOM 1272 O O . LEU A 1 168 ? -9.781 8.692 12.028 1.00 90.56 168 LEU A O 1
ATOM 1276 N N . ILE A 1 169 ? -11.406 7.233 11.465 1.00 88.81 169 ILE A N 1
ATOM 1277 C CA . ILE A 1 169 ? -12.512 7.953 12.083 1.00 88.81 169 ILE A CA 1
ATOM 1278 C C . ILE A 1 169 ? -12.895 7.163 13.326 1.00 88.81 169 ILE A C 1
ATOM 1280 O O . ILE A 1 169 ? -13.316 6.008 13.222 1.00 88.81 169 ILE A O 1
ATOM 1284 N N . TRP A 1 170 ? -12.723 7.787 14.484 1.00 83.38 170 TRP A N 1
ATOM 1285 C CA . TRP A 1 170 ? -13.023 7.224 15.795 1.00 83.38 170 TRP A CA 1
ATOM 1286 C C . TRP A 1 170 ? -14.150 8.024 16.439 1.00 83.38 170 TRP A C 1
ATOM 1288 O O . TRP A 1 170 ? -14.121 9.256 16.413 1.00 83.38 170 TRP A O 1
ATOM 1298 N N . THR A 1 171 ? -15.141 7.336 17.000 1.00 77.75 171 THR A N 1
ATOM 1299 C CA . THR A 1 171 ? -16.167 7.977 17.824 1.00 77.75 171 THR A CA 1
ATOM 1300 C C . THR A 1 171 ? -15.851 7.724 19.281 1.00 77.75 171 THR A C 1
ATOM 1302 O O . THR A 1 171 ? -15.745 6.574 19.710 1.00 77.75 171 THR A O 1
ATOM 1305 N N . ASP A 1 172 ? -15.753 8.814 20.034 1.00 68.50 172 ASP A N 1
ATOM 1306 C CA . ASP A 1 172 ? -15.470 8.764 21.454 1.00 68.50 172 ASP A CA 1
ATOM 1307 C C . ASP A 1 172 ? -16.666 9.222 22.293 1.00 68.50 172 ASP A C 1
ATOM 1309 O O . ASP A 1 172 ? -17.142 10.343 22.092 1.00 68.50 172 ASP A O 1
ATOM 1313 N N . PRO A 1 173 ? -17.162 8.402 23.233 1.00 60.00 173 PRO A N 1
ATOM 1314 C CA . PRO A 1 173 ? -18.139 8.867 24.205 1.00 60.00 173 PRO A CA 1
ATOM 1315 C C . PRO A 1 173 ? -17.533 9.755 25.314 1.00 60.00 173 PRO A C 1
ATOM 1317 O O . PRO A 1 173 ? -18.286 10.528 25.898 1.00 60.00 173 PRO A O 1
ATOM 1320 N N . ASP A 1 174 ? -16.221 9.681 25.589 1.00 59.78 174 ASP A N 1
ATOM 1321 C CA . ASP A 1 174 ? -15.569 10.215 26.802 1.00 59.78 174 ASP A CA 1
ATOM 1322 C C . ASP A 1 174 ? -14.165 10.860 26.573 1.00 59.78 174 ASP A C 1
ATOM 1324 O O . ASP A 1 174 ? -13.378 10.970 27.512 1.00 59.78 174 ASP A O 1
ATOM 1328 N N . GLU A 1 175 ? -13.825 11.299 25.353 1.00 61.41 175 GLU A N 1
ATOM 1329 C CA . GLU A 1 175 ? -12.510 11.886 24.979 1.00 61.41 175 GLU A CA 1
ATOM 1330 C C . GLU A 1 175 ? -11.277 10.969 25.191 1.00 61.41 175 GLU A C 1
ATOM 1332 O O . GLU A 1 175 ? -10.158 11.435 25.432 1.00 61.41 175 GLU A O 1
ATOM 1337 N N . SER A 1 176 ? -11.437 9.648 25.094 1.00 62.03 176 SER A N 1
ATOM 1338 C CA . SER A 1 176 ? -10.306 8.716 25.089 1.00 62.03 176 SER A CA 1
ATOM 1339 C C . SER A 1 176 ? -9.337 8.941 23.906 1.00 62.03 176 SER A C 1
ATOM 1341 O O . SER A 1 176 ? -9.658 9.499 22.855 1.00 62.03 176 SER A O 1
ATOM 1343 N N . THR A 1 177 ? -8.084 8.519 24.087 1.00 73.44 177 THR A N 1
ATOM 1344 C CA . THR A 1 177 ? -7.063 8.573 23.030 1.00 73.44 177 THR A CA 1
ATOM 1345 C C . THR A 1 177 ? -6.961 7.224 22.325 1.00 73.44 177 THR A C 1
ATOM 1347 O O . THR A 1 177 ? -7.162 6.175 22.935 1.00 73.44 177 THR A O 1
ATOM 1350 N N . VAL A 1 178 ? -6.628 7.235 21.033 1.00 82.25 178 VAL A N 1
ATOM 1351 C CA . VAL A 1 178 ? -6.422 6.022 20.229 1.00 82.25 178 VAL A CA 1
ATOM 1352 C C . VAL A 1 178 ? -4.938 5.794 19.958 1.00 82.25 178 VAL A C 1
ATOM 1354 O O . VAL A 1 178 ? -4.198 6.728 19.641 1.00 82.25 178 VAL A O 1
ATOM 1357 N N . ALA A 1 179 ? -4.496 4.541 20.052 1.00 87.62 179 ALA A N 1
ATOM 1358 C CA . ALA A 1 179 ? -3.161 4.130 19.650 1.00 87.62 179 ALA A CA 1
ATOM 1359 C C . ALA A 1 179 ? -3.223 3.483 18.260 1.00 87.62 179 ALA A C 1
ATOM 1361 O O . ALA A 1 179 ? -3.822 2.423 18.084 1.00 87.62 179 ALA A O 1
ATOM 1362 N N . MET A 1 180 ? -2.581 4.119 17.276 1.00 91.19 180 MET A N 1
ATOM 1363 C CA . MET A 1 180 ? -2.443 3.592 15.918 1.00 91.19 180 MET A CA 1
ATOM 1364 C C . MET A 1 180 ? -0.978 3.322 15.587 1.00 91.19 180 MET A C 1
ATOM 1366 O O . MET A 1 180 ? -0.118 4.207 15.665 1.00 91.19 180 MET A O 1
ATOM 1370 N N . THR A 1 181 ? -0.717 2.100 15.141 1.00 94.00 181 THR A N 1
ATOM 1371 C CA . THR A 1 181 ? 0.584 1.651 14.663 1.00 94.00 181 THR A CA 1
ATOM 1372 C C . THR A 1 181 ? 0.482 1.227 13.204 1.00 94.00 181 THR A C 1
ATOM 1374 O O . THR A 1 181 ? -0.468 0.560 12.813 1.00 94.00 181 THR A O 1
ATOM 1377 N N . LEU A 1 182 ? 1.479 1.616 12.409 1.00 96.19 182 LEU A N 1
ATOM 1378 C CA . LEU A 1 182 ? 1.626 1.248 11.003 1.00 96.19 182 LEU A CA 1
ATOM 1379 C C . LEU A 1 182 ? 3.077 0.815 10.786 1.00 96.19 182 LEU A C 1
ATOM 1381 O O . LEU A 1 182 ? 3.987 1.552 11.181 1.00 96.19 182 LEU A O 1
ATOM 1385 N N . ARG A 1 183 ? 3.296 -0.382 10.237 1.00 97.38 183 ARG A N 1
ATOM 1386 C CA . ARG A 1 183 ? 4.628 -0.995 10.100 1.00 97.38 183 ARG A CA 1
ATOM 1387 C C . ARG A 1 183 ? 4.810 -1.649 8.739 1.00 97.38 183 ARG A C 1
ATOM 1389 O O . ARG A 1 183 ? 3.843 -2.108 8.140 1.00 97.38 183 ARG A O 1
ATOM 1396 N N . GLU A 1 184 ? 6.060 -1.677 8.293 1.00 97.31 184 GLU A N 1
ATOM 1397 C CA . GLU A 1 184 ? 6.551 -2.547 7.225 1.00 97.31 184 GLU A CA 1
ATOM 1398 C C . GLU A 1 184 ? 7.244 -3.741 7.895 1.00 97.31 184 GLU A C 1
ATOM 1400 O O . GLU A 1 184 ? 8.022 -3.534 8.832 1.00 97.31 184 GLU A O 1
ATOM 1405 N N . GLU A 1 185 ? 6.927 -4.957 7.451 1.00 90.06 185 GLU A N 1
ATOM 1406 C CA . GLU A 1 185 ? 7.496 -6.220 7.959 1.00 90.06 185 GLU A CA 1
ATOM 1407 C C . GLU A 1 185 ? 8.500 -6.851 6.991 1.00 90.06 185 GLU A C 1
ATOM 1409 O O . GLU A 1 185 ? 8.266 -6.793 5.757 1.00 90.06 185 GLU A O 1
#

Foldseek 3Di:
DDDDDDDDDDDDDDDDDPDDDPDDPDDPQPWDKDKDKDWDDKDKAALVRFKDKWKKKKKKAFPDPDDWWWAWKWKKKKKWKDWPDADDCVQDFKKKKKFKAFPPPRHTQDIDIGGPDDPGDMDMDTDRTDPPRGGDNIDMGMIMIMMGIDDDRGDTMIMMIMMMMMIITMGTPPPTDMDMDMDID